Protein AF-A0A094H5F5-F1 (afdb_monomer)

Nearest PDB structures (foldseek):
  7lrl-assembly1_A  TM=1.445E-01  e=6.854E+00  Homo sapiens

Secondary structure (DSSP, 8-state):
-----------------PPPHHHHHHHHHHHHHHHHHHHHHSS---SSSSHHHHHHHHHHHHTS--PPPS-HHHHHHHHHHHHHHHHHHHH-HHHHHHHHHHS-HHHHTT--HHHHHHHHHHHHTTT------HHHHHHHHHHHHHTT-TT-HHHHHHHHHH-GGGGGS------SSHHHHHHHHHHHHSSSSSS--------

Solvent-accessible surface area (backbone atoms only — not comparable to full-atom values): 12282 Å² total; per-residue (Å²): 142,80,84,89,78,90,76,88,77,70,86,75,76,78,70,72,72,57,64,50,72,71,55,48,51,51,50,54,50,41,31,50,54,44,49,51,46,27,48,74,67,19,37,72,62,85,74,82,77,53,64,58,52,47,34,47,55,46,47,37,61,56,64,21,70,87,72,90,63,92,47,69,74,62,38,53,45,48,52,44,15,28,50,50,51,49,50,40,41,73,76,36,44,60,53,28,65,35,42,52,59,53,52,50,45,74,56,41,64,22,55,48,73,67,57,54,49,50,58,45,54,73,46,57,82,50,74,60,78,61,46,59,34,70,74,32,52,53,49,53,51,53,47,22,56,75,30,72,25,62,85,34,68,68,50,46,53,38,50,44,72,60,44,67,88,60,68,87,81,57,98,66,88,76,84,77,65,73,69,58,65,59,54,59,59,54,61,64,63,65,74,73,76,79,81,82,89,89,82,88,83,89,135

Radius of gyration: 23.02 Å; Cα contacts (8 Å, |Δi|>4): 155; chains: 1; bounding box: 63×60×80 Å

Sequence (203 aa):
MVDACLVDGSLESTTDPHLTDAELLIVQESIKVVVENYNSEGRIRRAPGATRKTLRNRLLLTLGQRKEYKAPATRWRKDKGRKVYLQVLGACPHLFLVFVTAVAPTVCNRLKDSNVQSLIQDNEAELLRLGLNVGAKEFLNSVATEGKFANDQRYLILFNLLFPEGLQSQGFGLKELTNTQERVLTARAQDCSKVQLSTTTSV

pLDDT: mean 74.93, std 20.65, range [37.69, 96.19]

Foldseek 3Di:
DDDDDDDPDDDPPPPQQADDPVNLVVLLVLLVVLLCVQAVPLDQDPDDDDQLVQLLVLCLLQQFDDDDDPDPVVVVLSVQLNVLLVVCLVLQLLSSSSNSRRPDSNNSSRYDPVSSVVSSVVCVVPNSQGSHDPNRLVSLCVSCVVRVRNVPPSSVVSSCSNPVVPPPPDPDDPPPPVVPVVVVVVVVVPPVPPPDDDDDDDD

Mean predicted aligned error: 13.66 Å

Structure (mmCIF, N/CA/C/O backbone):
data_AF-A0A094H5F5-F1
#
_entry.id   AF-A0A094H5F5-F1
#
loop_
_atom_site.group_PDB
_atom_site.id
_atom_site.type_symbol
_atom_site.label_atom_id
_atom_site.label_alt_id
_atom_site.label_comp_id
_atom_site.label_asym_id
_atom_site.label_entity_id
_atom_site.label_seq_id
_atom_site.pdbx_PDB_ins_code
_atom_site.Cartn_x
_atom_site.Cartn_y
_atom_site.Cartn_z
_atom_site.occupancy
_atom_site.B_iso_or_equiv
_atom_site.auth_seq_id
_atom_site.auth_comp_id
_atom_site.auth_asym_id
_atom_site.auth_atom_id
_atom_site.pdbx_PDB_model_num
ATOM 1 N N . MET A 1 1 ? 24.200 -9.055 -62.502 1.00 38.34 1 MET A N 1
ATOM 2 C CA . MET A 1 1 ? 24.695 -10.275 -61.826 1.00 38.34 1 MET A CA 1
ATOM 3 C C . MET A 1 1 ? 25.425 -9.785 -60.584 1.00 38.34 1 MET A C 1
ATOM 5 O O . MET A 1 1 ? 26.402 -9.083 -60.773 1.00 38.34 1 MET A O 1
ATOM 9 N N . VAL A 1 2 ? 25.006 -9.948 -59.330 1.00 38.28 2 VAL A N 1
ATOM 10 C CA . VAL A 1 2 ? 24.004 -10.774 -58.618 1.00 38.28 2 VAL A CA 1
ATOM 11 C C . VAL A 1 2 ? 23.664 -9.933 -57.364 1.00 38.28 2 VAL A C 1
ATOM 13 O O . VAL A 1 2 ? 24.581 -9.390 -56.759 1.00 38.28 2 VAL A O 1
ATOM 16 N N . ASP A 1 3 ? 22.456 -9.403 -57.220 1.00 38.09 3 ASP A N 1
ATOM 17 C CA . ASP A 1 3 ? 21.334 -9.874 -56.385 1.00 38.09 3 ASP A CA 1
ATOM 18 C C . ASP A 1 3 ? 21.604 -10.347 -54.932 1.00 38.09 3 ASP A C 1
ATOM 20 O O . ASP A 1 3 ? 22.434 -11.219 -54.698 1.00 38.09 3 ASP A O 1
ATOM 24 N N . ALA A 1 4 ? 20.809 -9.745 -54.032 1.00 45.47 4 ALA A N 1
ATOM 25 C CA . ALA A 1 4 ? 20.281 -10.124 -52.709 1.00 45.47 4 ALA A CA 1
ATOM 26 C C . ALA A 1 4 ? 21.123 -10.826 -51.612 1.00 45.47 4 ALA A C 1
ATOM 28 O O . ALA A 1 4 ? 21.712 -11.882 -51.813 1.00 45.47 4 ALA A O 1
ATOM 29 N N . CYS A 1 5 ? 21.033 -10.268 -50.390 1.00 37.91 5 CYS A N 1
ATOM 30 C CA . CYS A 1 5 ? 20.456 -10.866 -49.157 1.00 37.91 5 CYS A CA 1
ATOM 31 C C . CYS A 1 5 ? 20.845 -9.956 -47.968 1.00 37.91 5 CYS A C 1
ATOM 33 O O . CYS A 1 5 ? 22.012 -9.869 -47.608 1.00 37.91 5 CYS A O 1
ATOM 35 N N . LEU A 1 6 ? 19.976 -9.092 -47.428 1.00 48.53 6 LEU A N 1
ATOM 36 C CA . LEU A 1 6 ? 18.926 -9.423 -46.450 1.00 48.53 6 LEU A CA 1
ATOM 37 C C . LEU A 1 6 ? 19.354 -10.528 -45.472 1.00 48.53 6 LEU A C 1
ATOM 39 O O . LEU A 1 6 ? 19.133 -11.708 -45.716 1.00 48.53 6 LEU A O 1
ATOM 43 N N . VAL A 1 7 ? 19.927 -10.113 -44.341 1.00 48.28 7 VAL A N 1
ATOM 44 C CA . VAL A 1 7 ? 19.788 -10.840 -43.077 1.00 48.28 7 VAL A CA 1
ATOM 45 C C . VAL A 1 7 ? 19.193 -9.860 -42.079 1.00 48.28 7 VAL A C 1
ATOM 47 O O . VAL A 1 7 ? 19.878 -9.038 -41.474 1.00 48.28 7 VAL A O 1
ATOM 50 N N . ASP A 1 8 ? 17.869 -9.936 -42.006 1.00 47.78 8 ASP A N 1
ATOM 51 C CA . ASP A 1 8 ? 17.083 -9.549 -40.850 1.00 47.78 8 ASP A CA 1
ATOM 52 C C . ASP A 1 8 ? 17.547 -10.422 -39.675 1.00 47.78 8 ASP A C 1
ATOM 54 O O . ASP A 1 8 ? 17.531 -11.652 -39.744 1.00 47.78 8 ASP A O 1
ATOM 58 N N . GLY A 1 9 ? 18.090 -9.770 -38.654 1.00 38.41 9 GLY A N 1
ATOM 59 C CA . GLY A 1 9 ? 18.867 -10.391 -37.592 1.00 38.41 9 GLY A CA 1
ATOM 60 C C . GLY A 1 9 ? 18.299 -10.051 -36.231 1.00 38.41 9 GLY A C 1
ATOM 61 O O . GLY A 1 9 ? 18.988 -9.463 -35.411 1.00 38.41 9 GLY A O 1
ATOM 62 N N . SER A 1 10 ? 17.047 -10.452 -36.031 1.00 43.50 10 SER A N 1
ATOM 63 C CA . SER A 1 10 ? 16.467 -10.792 -34.737 1.00 43.50 10 SER A CA 1
ATOM 64 C C . SER A 1 10 ? 16.414 -9.662 -33.708 1.00 43.50 10 SER A C 1
ATOM 66 O O . SER A 1 10 ? 17.316 -9.442 -32.905 1.00 43.50 10 SER A O 1
ATOM 68 N N . LEU A 1 11 ? 15.241 -9.035 -33.690 1.00 49.22 11 LEU A N 1
ATOM 69 C CA . LEU A 1 11 ? 14.552 -8.517 -32.515 1.00 49.22 11 LEU A CA 1
ATOM 70 C C . LEU A 1 11 ? 14.895 -9.354 -31.260 1.00 49.22 11 LEU A C 1
ATOM 72 O O . LEU A 1 11 ? 14.264 -10.379 -30.998 1.00 49.22 11 LEU A O 1
ATOM 76 N N . GLU A 1 12 ? 15.900 -8.947 -30.482 1.00 38.97 12 GLU A N 1
ATOM 77 C CA . GLU A 1 12 ? 16.053 -9.469 -29.128 1.00 38.97 12 GLU A CA 1
ATOM 78 C C . GLU A 1 12 ? 14.814 -9.027 -28.361 1.00 38.97 12 GLU A C 1
ATOM 80 O O . GLU A 1 12 ? 14.595 -7.842 -28.094 1.00 38.97 12 GLU A O 1
ATOM 85 N N . SER A 1 13 ? 13.954 -10.004 -28.076 1.00 43.69 13 SER A N 1
ATOM 86 C CA . SER A 1 13 ? 12.807 -9.841 -27.209 1.00 43.69 13 SER A CA 1
ATOM 87 C C . SER A 1 13 ? 13.299 -9.212 -25.915 1.00 43.69 13 SER A C 1
ATOM 89 O O . SER A 1 13 ? 13.983 -9.857 -25.119 1.00 43.69 13 SER A O 1
ATOM 91 N N . THR A 1 14 ? 12.947 -7.951 -25.695 1.00 37.69 14 THR A N 1
ATOM 92 C CA . THR A 1 14 ? 13.040 -7.320 -24.388 1.00 37.69 14 THR A CA 1
ATOM 93 C C . THR A 1 14 ? 12.061 -8.054 -23.483 1.00 37.69 14 THR A C 1
ATOM 95 O O . THR A 1 14 ? 10.913 -7.639 -23.324 1.00 37.69 14 THR A O 1
ATOM 98 N N . THR A 1 15 ? 12.474 -9.204 -22.953 1.00 53.41 15 THR A N 1
ATOM 99 C CA . THR A 1 15 ? 11.794 -9.878 -21.857 1.00 53.41 15 THR A CA 1
ATOM 100 C C . THR A 1 15 ? 11.817 -8.899 -20.702 1.00 53.41 15 THR A C 1
ATOM 102 O O . THR A 1 15 ? 12.826 -8.752 -20.013 1.00 53.41 15 THR A O 1
ATOM 105 N N . ASP A 1 16 ? 10.714 -8.169 -20.547 1.00 58.53 16 ASP A N 1
ATOM 106 C CA . ASP A 1 16 ? 10.437 -7.379 -19.360 1.00 58.53 16 ASP A CA 1
ATOM 107 C C . ASP A 1 16 ? 10.715 -8.297 -18.156 1.00 58.53 16 ASP A C 1
ATOM 109 O O . ASP A 1 16 ? 10.137 -9.388 -18.087 1.00 58.53 16 ASP A O 1
ATOM 113 N N . PRO A 1 17 ? 11.634 -7.937 -17.241 1.00 73.88 17 PRO A N 1
ATOM 114 C CA . PRO A 1 17 ? 12.069 -8.844 -16.192 1.00 73.88 17 PRO A CA 1
ATOM 115 C C . PRO A 1 17 ? 10.937 -9.015 -15.182 1.00 73.88 17 PRO A C 1
ATOM 117 O O . PRO A 1 17 ? 10.805 -8.256 -14.219 1.00 73.88 17 PRO A O 1
ATOM 120 N N . HIS A 1 18 ? 10.088 -10.005 -15.419 1.00 83.44 18 HIS A N 1
ATOM 121 C CA . HIS A 1 18 ? 9.019 -10.385 -14.515 1.00 83.44 18 HIS A CA 1
ATOM 122 C C . HIS A 1 18 ? 9.593 -10.921 -13.199 1.00 83.44 18 HIS A C 1
ATOM 124 O O . HIS A 1 18 ? 10.753 -11.334 -13.128 1.00 83.44 18 HIS A O 1
ATOM 130 N N . LEU A 1 19 ? 8.799 -10.856 -12.130 1.00 86.88 19 LEU A N 1
ATOM 131 C CA . LEU A 1 19 ? 9.149 -11.547 -10.891 1.00 86.88 19 LEU A CA 1
ATOM 132 C C . LEU A 1 19 ? 9.162 -13.061 -11.130 1.00 86.88 19 LEU A C 1
ATOM 134 O O . LEU A 1 19 ? 8.236 -13.590 -11.745 1.00 86.88 19 LEU A O 1
ATOM 138 N N . THR A 1 20 ? 10.188 -13.732 -10.619 1.00 89.44 20 THR A N 1
ATOM 139 C CA . THR A 1 20 ? 10.227 -15.194 -10.501 1.00 89.44 20 THR A CA 1
ATOM 140 C C . THR A 1 20 ? 9.350 -15.661 -9.335 1.00 89.44 20 THR A C 1
ATOM 142 O O . THR A 1 20 ? 9.028 -14.873 -8.442 1.00 89.44 20 THR A O 1
ATOM 145 N N . ASP A 1 21 ? 8.999 -16.947 -9.299 1.00 88.25 21 ASP A N 1
ATOM 146 C CA . ASP A 1 21 ? 8.193 -17.519 -8.209 1.00 88.25 21 ASP A CA 1
ATOM 147 C C . ASP A 1 21 ? 8.894 -17.384 -6.848 1.00 88.25 21 ASP A C 1
ATOM 149 O O . ASP A 1 21 ? 8.267 -17.041 -5.848 1.00 88.25 21 ASP A O 1
ATOM 153 N N . ALA A 1 22 ? 10.222 -17.544 -6.818 1.00 90.50 22 ALA A N 1
ATOM 154 C CA . ALA A 1 22 ? 11.024 -17.329 -5.615 1.00 90.50 22 ALA A CA 1
ATOM 155 C C . ALA A 1 22 ? 10.947 -15.874 -5.120 1.00 90.50 22 ALA A C 1
ATOM 157 O O . ALA A 1 22 ? 10.819 -15.620 -3.924 1.00 90.50 22 ALA A O 1
ATOM 158 N N . GLU A 1 23 ? 10.976 -14.899 -6.030 1.00 90.50 23 GLU A N 1
ATOM 159 C CA . GLU A 1 23 ? 10.809 -13.492 -5.661 1.00 90.50 23 GLU A CA 1
ATOM 160 C C . GLU A 1 23 ? 9.379 -13.178 -5.205 1.00 90.50 23 GLU A C 1
ATOM 162 O O . G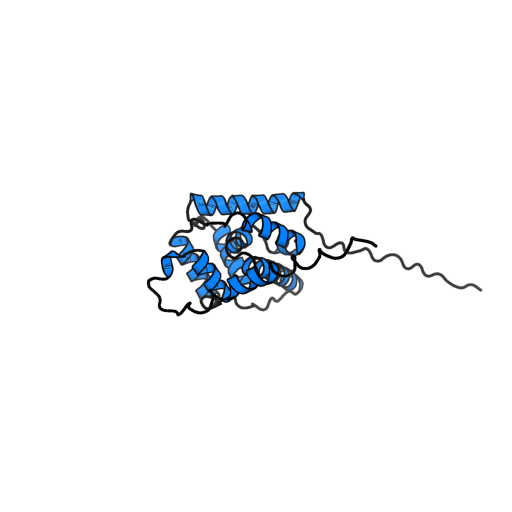LU A 1 23 ? 9.189 -12.319 -4.343 1.00 90.50 23 GLU A O 1
ATOM 167 N N . LEU A 1 24 ? 8.371 -13.866 -5.750 1.00 90.69 24 LEU A N 1
ATOM 168 C CA . LEU A 1 24 ? 6.986 -13.717 -5.309 1.00 90.69 24 LEU A CA 1
ATOM 169 C C . LEU A 1 24 ? 6.796 -14.244 -3.880 1.00 90.69 24 LEU A C 1
ATOM 171 O O . LEU A 1 24 ? 6.151 -13.569 -3.077 1.00 90.69 24 LEU A O 1
ATOM 175 N N . LEU A 1 25 ? 7.433 -15.367 -3.535 1.00 91.19 25 LEU A N 1
ATOM 176 C CA . LEU A 1 25 ? 7.475 -15.879 -2.161 1.00 91.19 25 LEU A CA 1
ATOM 177 C C . LEU A 1 25 ? 8.118 -14.867 -1.200 1.00 91.19 25 LEU A C 1
ATOM 179 O O . LEU A 1 25 ? 7.591 -14.622 -0.118 1.00 91.19 25 LEU A O 1
ATOM 183 N N . ILE A 1 26 ? 9.204 -14.201 -1.612 1.00 91.69 26 ILE A N 1
ATOM 184 C CA . ILE A 1 26 ? 9.834 -13.133 -0.812 1.00 91.69 26 ILE A CA 1
ATOM 185 C C . ILE A 1 26 ? 8.863 -11.963 -0.589 1.00 91.69 26 ILE A C 1
ATOM 187 O O . ILE A 1 26 ? 8.823 -11.383 0.500 1.00 91.69 26 ILE A O 1
ATOM 191 N N . VAL A 1 27 ? 8.069 -11.601 -1.602 1.00 91.38 27 VAL A N 1
ATOM 192 C CA . VAL A 1 27 ? 7.038 -10.560 -1.475 1.00 91.38 27 VAL A CA 1
ATOM 193 C C . VAL A 1 27 ? 5.951 -10.979 -0.487 1.00 91.38 27 VAL A C 1
ATOM 195 O O . VAL A 1 27 ? 5.600 -10.179 0.381 1.00 91.38 27 VAL A O 1
ATOM 198 N N . GLN A 1 28 ? 5.449 -12.211 -0.580 1.00 91.75 28 GLN A N 1
ATOM 199 C CA . GLN A 1 28 ? 4.456 -12.748 0.355 1.00 91.75 28 GLN A CA 1
ATOM 200 C C . GLN A 1 28 ? 4.986 -12.750 1.792 1.00 91.75 28 GLN A C 1
ATOM 202 O O . GLN A 1 28 ? 4.308 -12.272 2.699 1.00 91.75 28 GLN A O 1
ATOM 207 N N . GLU A 1 29 ? 6.222 -13.199 1.998 1.00 91.06 29 GLU A N 1
ATOM 208 C CA . GLU A 1 29 ? 6.847 -13.213 3.321 1.00 91.06 29 GLU A CA 1
ATOM 209 C C . GLU A 1 29 ? 7.039 -11.795 3.874 1.00 91.06 29 GLU A C 1
ATOM 211 O O . GLU A 1 29 ? 6.729 -11.508 5.029 1.00 91.06 29 GLU A O 1
ATOM 216 N N . SER A 1 30 ? 7.440 -10.851 3.018 1.00 90.94 30 SER A N 1
ATOM 217 C CA . SER A 1 30 ? 7.550 -9.439 3.399 1.00 90.94 30 SER A CA 1
ATOM 218 C C . SER A 1 30 ? 6.202 -8.847 3.827 1.00 90.94 30 SER A C 1
ATOM 220 O O . SER A 1 30 ? 6.155 -8.016 4.736 1.00 90.94 30 SER A O 1
ATOM 222 N N . ILE A 1 31 ? 5.103 -9.256 3.183 1.00 90.88 31 ILE A N 1
ATOM 223 C CA . ILE A 1 31 ? 3.740 -8.856 3.556 1.00 90.88 31 ILE A 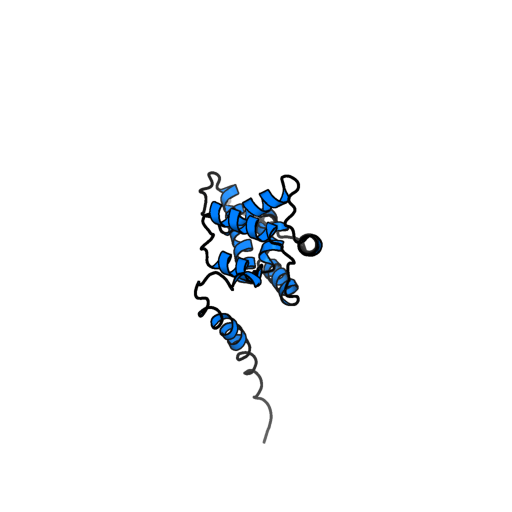CA 1
ATOM 224 C C . ILE A 1 31 ? 3.398 -9.424 4.939 1.00 90.88 31 ILE A C 1
ATOM 226 O O . ILE A 1 31 ? 3.004 -8.648 5.811 1.00 90.88 31 ILE A O 1
ATOM 230 N N . LYS A 1 32 ? 3.626 -10.722 5.180 1.00 89.56 32 LYS A N 1
ATOM 231 C CA . LYS A 1 32 ? 3.376 -11.371 6.481 1.00 89.56 32 LYS A CA 1
ATOM 232 C C . LYS A 1 32 ? 4.123 -10.689 7.624 1.00 89.56 32 LYS A C 1
ATOM 234 O O . LYS A 1 32 ? 3.504 -10.293 8.608 1.00 89.56 32 LYS A O 1
ATOM 239 N N . VAL A 1 33 ? 5.417 -10.426 7.447 1.00 88.88 33 VAL A N 1
ATOM 240 C CA . VAL A 1 33 ? 6.233 -9.715 8.444 1.00 88.88 33 VAL A CA 1
ATOM 241 C C . VAL A 1 33 ? 5.644 -8.338 8.765 1.00 88.88 33 VAL A C 1
ATOM 243 O O . VAL A 1 33 ? 5.633 -7.906 9.918 1.00 88.88 33 VAL A O 1
ATOM 246 N N . VAL A 1 34 ? 5.135 -7.603 7.771 1.00 88.75 34 VAL A N 1
ATOM 247 C CA . VAL A 1 34 ? 4.489 -6.305 8.027 1.00 88.75 34 VAL A CA 1
ATOM 248 C C . VAL A 1 34 ? 3.164 -6.471 8.781 1.00 88.75 34 VAL A C 1
ATOM 250 O O . VAL A 1 34 ? 2.910 -5.678 9.690 1.00 88.75 34 VAL A O 1
ATOM 253 N N . VAL A 1 35 ? 2.353 -7.488 8.464 1.00 88.56 35 VAL A N 1
ATOM 254 C CA . VAL A 1 35 ? 1.118 -7.810 9.210 1.00 88.56 35 VAL A CA 1
ATOM 255 C C . VAL A 1 35 ? 1.434 -8.077 10.679 1.00 88.56 35 VAL A C 1
ATOM 257 O O . VAL A 1 35 ? 0.850 -7.444 11.558 1.00 88.56 35 VAL A O 1
ATOM 260 N N . GLU A 1 36 ? 2.400 -8.950 10.956 1.00 86.81 36 GLU A N 1
ATOM 261 C CA . GLU A 1 36 ? 2.818 -9.289 12.319 1.00 86.81 36 GLU A CA 1
ATOM 262 C C . GLU A 1 36 ? 3.319 -8.062 13.085 1.00 86.81 36 GLU A C 1
ATOM 264 O O . GLU A 1 36 ? 2.938 -7.845 14.236 1.00 86.81 36 GLU A O 1
ATOM 269 N N . ASN A 1 37 ? 4.118 -7.204 12.443 1.00 85.06 37 ASN A N 1
ATOM 270 C CA . ASN A 1 37 ? 4.587 -5.956 13.050 1.00 85.06 37 ASN A CA 1
ATOM 271 C C . ASN A 1 37 ? 3.426 -5.009 13.395 1.00 85.06 37 ASN A C 1
ATOM 273 O O . ASN A 1 37 ? 3.433 -4.364 14.444 1.00 85.06 37 ASN A O 1
ATOM 277 N N . TYR A 1 38 ? 2.420 -4.910 12.522 1.00 86.88 38 TYR A N 1
ATOM 278 C CA . TYR A 1 38 ? 1.243 -4.084 12.782 1.00 86.88 38 TYR A CA 1
ATOM 279 C C . TYR A 1 38 ? 0.364 -4.653 13.891 1.00 86.88 38 TYR A C 1
ATOM 281 O O . TYR A 1 38 ? -0.166 -3.872 14.676 1.00 86.88 38 TYR A O 1
ATOM 289 N N . ASN A 1 39 ? 0.251 -5.976 13.998 1.00 84.94 39 ASN A N 1
ATOM 290 C CA . ASN A 1 39 ? -0.594 -6.632 14.995 1.00 84.94 39 ASN A CA 1
ATOM 291 C C . ASN A 1 39 ? 0.058 -6.738 16.378 1.00 84.94 39 ASN A C 1
ATOM 293 O O . ASN A 1 39 ? -0.637 -6.623 17.382 1.00 84.94 39 ASN A O 1
ATOM 297 N N . SER A 1 40 ? 1.377 -6.914 16.449 1.00 81.00 40 SER A N 1
ATOM 298 C CA . SER A 1 40 ? 2.108 -7.040 17.718 1.00 81.00 40 SER A CA 1
ATOM 299 C C . SER A 1 40 ? 2.292 -5.701 18.434 1.00 81.00 40 SER A C 1
ATOM 301 O O . SER A 1 40 ? 2.095 -5.603 19.642 1.00 81.00 40 SER A O 1
ATOM 303 N N . GLU A 1 41 ? 2.657 -4.647 17.704 1.00 69.69 41 GLU A N 1
ATOM 304 C CA . GLU A 1 41 ? 2.962 -3.342 18.306 1.00 69.69 41 GLU A CA 1
ATOM 305 C C . GLU A 1 41 ? 1.783 -2.364 18.248 1.00 69.69 41 GLU A C 1
ATOM 307 O O . GLU A 1 41 ? 1.810 -1.301 18.881 1.00 69.69 41 GLU A O 1
ATOM 312 N N . GLY A 1 42 ? 0.788 -2.658 17.407 1.00 63.88 42 GLY A N 1
ATOM 313 C CA . GLY A 1 42 ? -0.289 -1.747 17.033 1.00 63.88 42 GLY A CA 1
ATOM 314 C C . GLY A 1 42 ? 0.184 -0.441 16.395 1.00 63.88 42 GLY A C 1
ATOM 315 O O . GLY A 1 42 ? -0.583 0.508 16.243 1.00 63.88 42 GLY A O 1
ATOM 316 N N . ARG A 1 43 ? 1.472 -0.329 16.055 1.00 68.19 43 ARG A N 1
ATOM 317 C CA . ARG A 1 43 ? 2.116 0.911 15.619 1.00 68.19 43 ARG A CA 1
ATOM 318 C C . ARG A 1 43 ? 2.727 0.722 14.247 1.00 68.19 43 ARG A C 1
ATOM 320 O O . ARG A 1 43 ? 3.518 -0.179 14.006 1.00 68.19 43 ARG A O 1
ATOM 327 N N . ILE A 1 44 ? 2.515 1.714 13.390 1.00 73.38 44 ILE A N 1
ATOM 328 C CA . ILE A 1 44 ? 3.463 1.993 12.312 1.00 73.38 44 ILE A CA 1
ATOM 329 C C . ILE A 1 44 ? 4.721 2.557 12.998 1.00 73.38 44 ILE A C 1
ATOM 331 O O . ILE A 1 44 ? 4.715 3.739 13.379 1.00 73.38 44 ILE A O 1
ATOM 335 N N . ARG A 1 45 ? 5.740 1.703 13.222 1.00 61.44 45 ARG A N 1
ATOM 336 C CA . ARG A 1 45 ? 6.978 1.981 13.990 1.00 61.44 45 ARG A CA 1
ATOM 337 C C . ARG A 1 45 ? 7.471 3.431 13.833 1.00 61.44 45 ARG A C 1
ATOM 339 O O . ARG A 1 45 ? 7.597 3.941 12.719 1.00 61.44 45 ARG A O 1
ATOM 346 N N . ARG A 1 46 ? 7.737 4.106 14.966 1.00 49.12 46 ARG A N 1
ATOM 347 C CA . ARG A 1 46 ? 8.201 5.515 15.028 1.00 49.12 46 ARG A CA 1
ATOM 348 C C . ARG A 1 46 ? 9.732 5.687 14.879 1.00 49.12 46 ARG A C 1
ATOM 350 O O . ARG A 1 46 ? 10.152 6.793 14.559 1.00 49.12 46 ARG A O 1
ATOM 357 N N . ALA A 1 47 ? 10.552 4.648 15.068 1.00 40.34 47 ALA A N 1
ATOM 358 C CA . ALA A 1 47 ? 12.030 4.723 15.058 1.00 40.34 47 ALA A CA 1
ATOM 359 C C . ALA A 1 47 ? 12.658 4.505 13.647 1.00 40.34 47 ALA A C 1
ATOM 361 O O . ALA A 1 47 ? 11.974 4.007 12.753 1.00 40.34 47 ALA A O 1
ATOM 362 N N . PRO A 1 48 ? 13.902 4.962 13.387 1.00 47.78 48 PRO A N 1
ATOM 363 C CA . PRO A 1 48 ? 14.177 6.183 12.643 1.00 47.78 48 PRO A CA 1
ATOM 364 C C . PRO A 1 48 ? 14.176 6.010 11.113 1.00 47.78 48 PRO A C 1
ATOM 366 O O . PRO A 1 48 ? 14.819 5.143 10.526 1.00 47.78 48 PRO A O 1
ATOM 369 N N . GLY A 1 49 ? 13.504 6.952 10.453 1.00 51.62 49 GLY A N 1
ATOM 370 C CA . GLY A 1 49 ? 13.858 7.417 9.113 1.00 51.62 49 GLY A CA 1
ATOM 371 C C . GLY A 1 49 ? 13.262 6.658 7.933 1.00 51.62 49 GLY A C 1
ATOM 372 O O . GLY A 1 49 ? 12.691 7.307 7.063 1.00 51.62 49 GLY A O 1
ATOM 373 N N . ALA A 1 50 ? 13.374 5.329 7.864 1.00 59.34 50 ALA A N 1
ATOM 374 C CA . ALA A 1 50 ? 13.072 4.604 6.625 1.00 59.34 50 ALA A CA 1
ATOM 375 C C . ALA A 1 50 ? 11.594 4.211 6.489 1.00 59.34 50 ALA A C 1
ATOM 377 O O . ALA A 1 50 ? 10.968 4.602 5.508 1.00 59.34 50 ALA A O 1
ATOM 378 N N . THR A 1 51 ? 10.992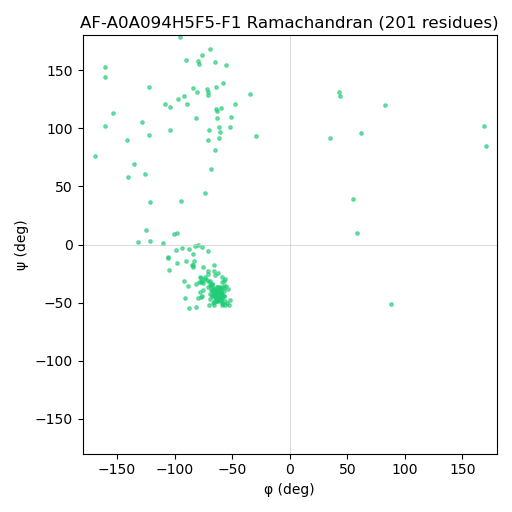 3.504 7.451 1.00 74.31 51 THR A N 1
ATOM 379 C CA . THR A 1 51 ? 9.671 2.870 7.251 1.00 74.31 51 THR A CA 1
ATOM 380 C C . THR A 1 51 ? 8.523 3.878 7.163 1.00 74.31 51 THR A C 1
ATOM 382 O O . THR A 1 51 ? 7.806 3.890 6.165 1.00 74.31 51 THR A O 1
ATOM 385 N N . ARG A 1 52 ? 8.377 4.800 8.131 1.00 84.62 52 ARG A N 1
ATOM 386 C CA . ARG A 1 52 ? 7.332 5.850 8.084 1.00 84.62 52 ARG A CA 1
ATOM 387 C C . ARG A 1 52 ? 7.506 6.802 6.905 1.00 84.62 52 ARG A C 1
ATOM 389 O O . ARG A 1 52 ? 6.522 7.161 6.268 1.00 84.62 52 ARG A O 1
ATOM 396 N N . LYS A 1 53 ? 8.742 7.203 6.595 1.00 87.19 53 LYS A N 1
ATOM 397 C CA . LYS A 1 53 ? 9.035 8.066 5.439 1.00 87.19 53 LYS A CA 1
ATOM 398 C C . LYS A 1 53 ? 8.736 7.348 4.128 1.00 87.19 53 LYS A C 1
ATOM 400 O O . LYS A 1 53 ? 8.162 7.947 3.228 1.00 87.19 53 LYS A O 1
ATOM 405 N N . THR A 1 54 ? 9.096 6.070 4.027 1.00 88.75 54 THR A N 1
ATOM 406 C CA . THR A 1 54 ? 8.823 5.237 2.851 1.00 88.75 54 THR A CA 1
ATOM 407 C C . THR A 1 54 ? 7.327 5.053 2.664 1.00 88.75 54 THR A C 1
ATOM 409 O O . THR A 1 54 ? 6.830 5.334 1.578 1.00 88.75 54 THR A O 1
ATOM 412 N N . LEU A 1 55 ? 6.601 4.689 3.724 1.00 91.25 55 LEU A N 1
ATOM 413 C CA . LEU A 1 55 ? 5.148 4.579 3.695 1.00 91.25 55 LEU A CA 1
ATOM 414 C C . LEU A 1 55 ? 4.501 5.912 3.303 1.00 91.25 55 LEU A C 1
ATOM 416 O O . LEU A 1 55 ? 3.737 5.954 2.347 1.00 91.25 55 LEU A O 1
ATOM 420 N N . ARG A 1 56 ? 4.879 7.023 3.948 1.00 92.88 56 ARG A N 1
ATOM 421 C CA . ARG A 1 56 ? 4.425 8.376 3.583 1.00 92.88 56 ARG A CA 1
ATOM 422 C C . ARG A 1 56 ? 4.654 8.667 2.103 1.00 92.88 56 ARG A C 1
ATOM 424 O O . ARG A 1 56 ? 3.720 9.033 1.401 1.00 92.88 56 ARG A O 1
ATOM 431 N N . ASN A 1 57 ? 5.871 8.459 1.604 1.00 91.75 57 ASN A N 1
ATOM 432 C CA . ASN A 1 57 ? 6.209 8.707 0.204 1.00 91.75 57 ASN A CA 1
ATOM 433 C C . ASN A 1 57 ? 5.390 7.842 -0.759 1.00 91.75 57 ASN A C 1
ATOM 435 O O . ASN A 1 57 ? 5.004 8.319 -1.825 1.00 91.75 57 ASN A O 1
ATOM 439 N N . ARG A 1 58 ? 5.124 6.582 -0.405 1.00 93.06 58 ARG A N 1
ATOM 440 C CA . ARG A 1 58 ? 4.345 5.663 -1.241 1.00 93.06 58 ARG A CA 1
ATOM 441 C C . ARG A 1 58 ? 2.837 5.945 -1.169 1.00 93.06 58 ARG A C 1
ATOM 443 O O . ARG A 1 58 ? 2.165 5.836 -2.192 1.00 93.06 58 ARG A O 1
ATOM 450 N N . LEU A 1 59 ? 2.316 6.412 -0.034 1.00 94.50 59 LEU A N 1
ATOM 451 C CA . LEU A 1 59 ? 0.946 6.931 0.083 1.00 94.50 59 LEU A CA 1
ATOM 452 C C . LEU A 1 59 ? 0.769 8.201 -0.756 1.00 94.50 59 LEU A C 1
ATOM 454 O O . LEU A 1 59 ? -0.153 8.274 -1.564 1.00 94.50 59 LEU A O 1
ATOM 458 N N . LEU A 1 60 ? 1.700 9.156 -0.652 1.00 93.69 60 LEU A N 1
ATOM 459 C CA . LEU A 1 60 ? 1.719 10.360 -1.490 1.00 93.69 60 LEU A CA 1
ATOM 460 C C . LEU A 1 60 ? 1.830 10.020 -2.983 1.00 93.69 60 LEU A C 1
ATOM 462 O O . LEU A 1 60 ? 1.189 10.665 -3.806 1.00 93.69 60 LEU A O 1
ATOM 466 N N . LEU A 1 61 ? 2.616 9.002 -3.346 1.00 92.44 61 LEU A N 1
ATOM 467 C CA . LEU A 1 61 ? 2.701 8.508 -4.722 1.00 92.44 61 LEU A CA 1
ATOM 468 C C . LEU A 1 61 ? 1.359 7.937 -5.211 1.00 92.44 61 LEU A C 1
ATOM 470 O O . LEU A 1 61 ? 0.989 8.148 -6.366 1.00 92.44 61 LEU A O 1
ATOM 474 N N . THR A 1 62 ? 0.646 7.211 -4.350 1.00 94.19 62 THR A N 1
ATOM 475 C CA . THR A 1 62 ? -0.567 6.469 -4.720 1.00 94.19 62 THR A CA 1
ATOM 476 C C . THR A 1 62 ? -1.809 7.358 -4.756 1.00 94.19 62 THR A C 1
ATOM 478 O O . THR A 1 62 ? -2.508 7.420 -5.774 1.00 94.19 62 THR A O 1
ATOM 481 N N . LEU A 1 63 ? -2.066 8.060 -3.652 1.00 94.56 63 LEU A N 1
ATOM 482 C CA . LEU A 1 63 ? -3.287 8.825 -3.391 1.00 94.56 63 LEU A CA 1
ATOM 483 C C . LEU A 1 63 ? -3.087 10.336 -3.537 1.00 94.56 63 LEU A C 1
ATOM 485 O O . LEU A 1 63 ? -4.045 11.055 -3.793 1.00 94.56 63 LEU A O 1
ATOM 489 N N . GLY A 1 64 ? -1.850 10.822 -3.428 1.00 90.50 64 GLY A N 1
ATOM 490 C CA . GLY A 1 64 ? -1.555 12.245 -3.555 1.00 90.50 64 GLY A CA 1
ATOM 491 C C . GLY A 1 64 ? -1.724 12.800 -4.971 1.00 90.50 64 GLY A C 1
ATOM 492 O O . GLY A 1 64 ? -1.831 12.078 -5.979 1.00 90.50 64 GLY A O 1
ATOM 493 N N . GLN A 1 65 ? -1.705 14.133 -5.037 1.00 85.56 65 GLN A N 1
ATOM 494 C CA . GLN A 1 65 ? -1.686 14.875 -6.295 1.00 85.56 65 GLN A CA 1
ATOM 495 C C . GLN A 1 65 ? -0.470 14.474 -7.142 1.00 85.56 65 GLN A C 1
ATOM 497 O O . GLN A 1 65 ? 0.640 14.285 -6.631 1.00 85.56 65 GLN A O 1
ATOM 502 N N . ARG A 1 66 ? -0.672 14.334 -8.459 1.00 76.62 66 ARG A N 1
ATOM 503 C CA . ARG A 1 66 ? 0.424 14.037 -9.390 1.00 76.62 66 ARG A CA 1
ATOM 504 C C . ARG A 1 66 ? 1.417 15.192 -9.365 1.00 76.62 66 ARG A C 1
ATOM 506 O O . ARG A 1 66 ? 1.093 16.296 -9.780 1.00 76.62 66 ARG A O 1
ATOM 513 N N . LYS A 1 67 ? 2.633 14.918 -8.894 1.00 71.88 67 LYS A N 1
ATOM 514 C CA . LYS A 1 67 ? 3.762 15.828 -9.087 1.00 71.88 67 LYS A CA 1
ATOM 515 C C . LYS A 1 67 ? 4.310 15.602 -10.487 1.00 71.88 67 LYS A C 1
ATOM 517 O O . LYS A 1 67 ? 4.551 14.458 -10.871 1.00 71.88 67 LYS A O 1
ATOM 522 N N . GLU A 1 68 ? 4.521 16.677 -11.232 1.00 68.00 68 GLU A N 1
ATOM 523 C CA . GLU A 1 68 ? 5.225 16.602 -12.506 1.00 68.00 68 GLU A CA 1
ATOM 524 C C . GLU A 1 68 ? 6.668 16.151 -12.251 1.00 68.00 68 GLU A C 1
ATOM 526 O O . GLU A 1 68 ? 7.437 16.795 -11.533 1.00 68.00 68 GLU A O 1
ATOM 531 N N . TYR A 1 69 ? 7.027 14.980 -12.778 1.00 67.12 69 TYR A N 1
ATOM 532 C CA . TYR A 1 69 ? 8.382 14.454 -12.666 1.00 67.12 69 TYR A CA 1
ATOM 533 C C . TYR A 1 69 ? 9.202 14.902 -13.871 1.00 67.12 69 TYR A C 1
ATOM 535 O O . TYR A 1 69 ? 8.820 14.645 -15.009 1.00 67.12 69 TYR A O 1
ATOM 543 N N . LYS A 1 70 ? 10.368 15.503 -13.608 1.00 67.75 70 LYS A N 1
ATOM 544 C CA . LYS A 1 70 ? 11.274 16.018 -14.648 1.00 67.75 70 LYS A CA 1
ATOM 545 C C . LYS A 1 70 ? 11.874 14.925 -15.551 1.00 67.75 70 LYS A C 1
ATOM 547 O O . LYS A 1 70 ? 12.223 15.211 -16.685 1.00 67.75 70 LYS A O 1
ATOM 552 N N . ALA A 1 71 ? 11.998 13.683 -15.065 1.00 69.25 71 ALA A N 1
ATOM 553 C CA . ALA A 1 71 ? 12.630 12.577 -15.796 1.00 69.25 71 ALA A CA 1
ATOM 554 C C . ALA A 1 71 ? 11.598 11.528 -16.277 1.00 69.25 71 ALA A C 1
ATOM 556 O O . ALA A 1 71 ? 10.950 10.901 -15.426 1.00 69.25 71 ALA A O 1
ATOM 557 N N . PRO A 1 72 ? 11.484 11.260 -17.597 1.00 66.75 72 PRO A N 1
ATOM 558 C CA . PRO A 1 72 ? 10.522 10.300 -18.158 1.00 66.75 72 PRO A CA 1
ATOM 559 C C . PRO A 1 72 ? 10.687 8.865 -17.633 1.00 66.75 72 PRO A C 1
ATOM 561 O O . PRO A 1 72 ? 9.704 8.213 -17.283 1.00 66.75 72 PRO A O 1
ATOM 564 N N . ALA A 1 73 ? 11.932 8.391 -17.493 1.00 64.25 73 ALA A N 1
ATOM 565 C CA . ALA A 1 73 ? 12.239 7.052 -16.978 1.00 64.25 73 ALA A CA 1
ATOM 566 C C . ALA A 1 73 ? 11.719 6.839 -15.541 1.00 64.25 73 ALA A C 1
ATOM 568 O O . ALA A 1 73 ? 11.138 5.816 -15.185 1.00 64.25 73 ALA A O 1
ATOM 569 N N . THR A 1 74 ? 11.892 7.848 -14.691 1.00 75.19 74 THR A N 1
ATOM 570 C CA . THR A 1 74 ? 11.419 7.812 -13.304 1.00 75.19 74 THR A CA 1
ATOM 571 C C . THR A 1 74 ? 9.901 7.959 -13.227 1.00 75.19 74 THR A C 1
ATOM 573 O O . THR A 1 74 ? 9.279 7.414 -12.316 1.00 75.19 74 THR A O 1
ATOM 576 N N . ARG A 1 75 ? 9.298 8.672 -14.186 1.00 79.62 75 ARG A N 1
ATOM 577 C CA . ARG A 1 75 ? 7.849 8.844 -14.293 1.00 79.62 75 ARG A CA 1
ATOM 578 C C . ARG A 1 75 ? 7.150 7.523 -14.604 1.00 79.62 75 ARG A C 1
ATOM 580 O O . ARG A 1 75 ? 6.281 7.141 -13.829 1.00 79.62 75 ARG A O 1
ATOM 587 N N . TRP A 1 76 ? 7.573 6.782 -15.635 1.00 77.94 76 TRP A N 1
ATOM 588 C CA . TRP A 1 76 ? 6.901 5.521 -15.994 1.00 77.94 76 TRP A CA 1
ATOM 589 C C . TRP A 1 76 ? 6.957 4.493 -14.858 1.00 77.94 76 TRP A C 1
ATOM 591 O O . TRP A 1 76 ? 5.951 3.856 -14.552 1.00 77.94 76 TRP A O 1
ATOM 601 N N . ARG A 1 77 ? 8.101 4.385 -14.162 1.00 79.19 77 ARG A N 1
ATOM 602 C CA . ARG A 1 77 ? 8.267 3.469 -13.017 1.00 79.19 77 ARG A CA 1
ATOM 603 C C . ARG A 1 77 ? 7.340 3.820 -11.859 1.00 79.19 77 ARG A C 1
ATOM 605 O O . ARG A 1 77 ? 6.874 2.936 -11.148 1.00 79.19 77 ARG A O 1
ATOM 612 N N . LYS A 1 78 ? 7.113 5.113 -11.637 1.00 84.44 78 LYS A N 1
ATOM 613 C CA . LYS A 1 78 ? 6.212 5.613 -10.596 1.00 84.44 78 LYS A CA 1
ATOM 614 C C . LYS A 1 78 ? 4.750 5.446 -10.989 1.00 84.44 78 LYS A C 1
ATOM 616 O O . LYS A 1 78 ? 3.956 5.068 -10.136 1.00 84.44 78 LYS A O 1
ATOM 621 N N . ASP A 1 79 ? 4.414 5.667 -12.256 1.00 87.69 79 ASP A N 1
ATOM 622 C CA . ASP A 1 79 ? 3.057 5.503 -12.777 1.00 87.69 79 ASP A CA 1
ATOM 623 C C . ASP A 1 79 ? 2.625 4.029 -12.764 1.00 87.69 79 ASP A C 1
ATOM 625 O O . ASP A 1 79 ? 1.526 3.719 -12.302 1.00 87.69 79 ASP A O 1
ATOM 629 N N . LYS A 1 80 ? 3.506 3.106 -13.173 1.00 87.56 80 LYS A N 1
ATOM 630 C CA . LYS A 1 80 ? 3.235 1.661 -13.124 1.00 87.56 80 LYS A CA 1
ATOM 631 C C . LYS A 1 80 ? 3.140 1.154 -11.679 1.00 87.56 80 LYS A C 1
ATOM 633 O O . LYS A 1 80 ? 2.155 0.502 -11.342 1.00 87.56 80 LYS A O 1
ATOM 638 N N . GLY A 1 81 ? 4.052 1.558 -10.789 1.00 91.12 81 GLY A N 1
ATOM 639 C CA . GLY A 1 81 ? 3.926 1.272 -9.354 1.00 91.12 81 GLY A CA 1
ATOM 640 C C . GLY A 1 81 ? 2.625 1.809 -8.741 1.00 91.12 81 GLY A C 1
ATOM 641 O O . GLY A 1 81 ? 1.930 1.088 -8.032 1.00 91.12 81 GLY A O 1
ATOM 642 N N . ARG A 1 82 ? 2.237 3.047 -9.078 1.00 93.44 82 ARG A N 1
ATOM 643 C CA . ARG A 1 82 ? 0.957 3.639 -8.661 1.00 93.44 82 ARG A CA 1
ATOM 644 C C . ARG A 1 82 ? -0.241 2.830 -9.158 1.00 93.44 82 ARG A C 1
ATOM 646 O O . ARG A 1 82 ? -1.190 2.664 -8.398 1.00 93.44 82 ARG A O 1
ATOM 653 N N . LYS A 1 83 ? -0.217 2.343 -10.403 1.00 93.50 83 LYS A N 1
ATOM 654 C CA . LYS A 1 83 ? -1.294 1.515 -10.967 1.00 93.50 83 LYS A CA 1
ATOM 655 C C . LYS A 1 83 ? -1.493 0.239 -10.144 1.00 93.50 83 LYS A C 1
ATOM 657 O O . LYS A 1 83 ? -2.620 -0.034 -9.748 1.00 93.50 83 LYS A O 1
ATOM 662 N N . VAL A 1 84 ? -0.410 -0.472 -9.827 1.00 95.31 84 VAL A N 1
ATOM 663 C CA . VAL A 1 84 ? -0.461 -1.696 -9.005 1.00 95.31 84 VAL A CA 1
ATOM 664 C C . VAL A 1 84 ? -0.995 -1.399 -7.604 1.00 95.31 84 VAL A C 1
ATOM 666 O O . VAL A 1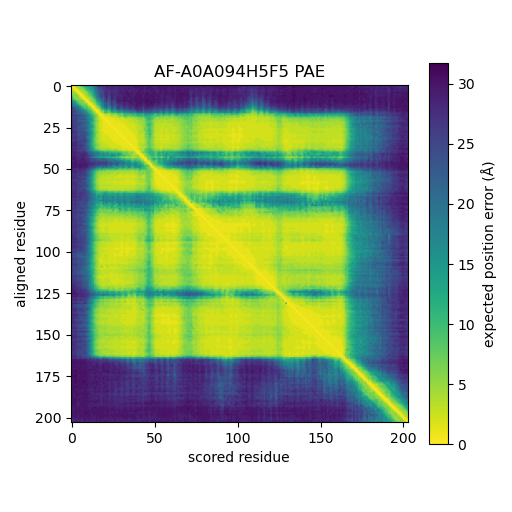 84 ? -1.901 -2.076 -7.133 1.00 95.31 84 VAL A O 1
ATOM 669 N N . TYR A 1 85 ? -0.512 -0.338 -6.954 1.00 95.94 85 TYR A N 1
ATOM 670 C CA . TYR A 1 85 ? -1.028 0.066 -5.644 1.00 95.94 85 TYR A CA 1
ATOM 671 C C . TYR A 1 85 ? -2.524 0.394 -5.658 1.00 95.94 85 TYR A C 1
ATOM 673 O O . TYR A 1 85 ? -3.245 -0.006 -4.748 1.00 95.94 85 TYR A O 1
ATOM 681 N N . LEU A 1 86 ? -3.001 1.104 -6.683 1.00 95.31 86 LEU A N 1
ATOM 682 C CA . LEU A 1 86 ? -4.424 1.415 -6.830 1.00 95.31 86 LEU A CA 1
ATOM 683 C C . LEU A 1 86 ? -5.266 0.169 -7.120 1.00 95.31 86 LEU A C 1
ATOM 685 O O . LEU A 1 86 ? -6.394 0.095 -6.646 1.00 95.31 86 LEU A O 1
ATOM 689 N N . GLN A 1 87 ? -4.726 -0.802 -7.859 1.00 95.00 87 GLN A N 1
ATOM 690 C CA . GLN A 1 87 ? -5.385 -2.086 -8.092 1.00 95.00 87 GLN A CA 1
ATOM 691 C C . GLN A 1 87 ? -5.562 -2.860 -6.783 1.00 95.00 87 GLN A C 1
ATOM 693 O O . GLN A 1 87 ? -6.669 -3.301 -6.490 1.00 95.00 87 GLN A O 1
ATOM 698 N N . VAL A 1 88 ? -4.506 -2.960 -5.967 1.00 94.94 88 VAL A N 1
ATOM 699 C CA . VAL A 1 88 ? -4.589 -3.600 -4.644 1.00 94.94 88 VAL A CA 1
ATOM 700 C C . VAL A 1 88 ? -5.578 -2.856 -3.746 1.00 94.94 88 VAL A C 1
ATOM 702 O O . VAL A 1 88 ? -6.429 -3.491 -3.137 1.00 94.94 88 VAL A O 1
ATOM 705 N N . LEU A 1 89 ? -5.533 -1.518 -3.710 1.00 94.81 89 LEU A N 1
ATOM 706 C CA . LEU A 1 89 ? -6.478 -0.707 -2.933 1.00 94.81 89 LEU A CA 1
ATOM 707 C C . LEU A 1 89 ? -7.934 -0.920 -3.352 1.00 94.81 89 LEU A C 1
ATOM 709 O O . LEU A 1 89 ? -8.806 -0.970 -2.493 1.00 94.81 89 LEU A O 1
ATOM 713 N N . GLY A 1 90 ? -8.200 -1.016 -4.654 1.00 92.62 90 GLY A N 1
ATOM 714 C CA . GLY A 1 90 ? -9.552 -1.219 -5.168 1.00 92.62 90 GLY A CA 1
ATOM 715 C C . GLY A 1 90 ? -10.108 -2.614 -4.881 1.00 92.62 90 GLY A C 1
ATOM 716 O O . GLY A 1 90 ? -11.313 -2.745 -4.698 1.00 92.62 90 GLY A O 1
ATOM 717 N N . ALA A 1 91 ? -9.247 -3.634 -4.838 1.00 91.75 91 ALA A N 1
ATOM 718 C CA . ALA A 1 91 ? -9.659 -5.021 -4.642 1.00 91.75 91 ALA A CA 1
ATOM 719 C C . ALA A 1 91 ? -9.678 -5.444 -3.164 1.00 91.75 91 ALA A C 1
ATOM 721 O O . ALA A 1 91 ? -10.647 -6.037 -2.711 1.00 91.75 91 ALA A O 1
ATOM 722 N N . CYS A 1 92 ? -8.632 -5.115 -2.401 1.00 90.50 92 CYS A N 1
ATOM 723 C CA . CYS A 1 92 ? -8.512 -5.457 -0.985 1.00 90.50 92 CYS A CA 1
ATOM 724 C C . CYS A 1 92 ? -7.867 -4.297 -0.199 1.00 90.50 92 CYS A C 1
ATOM 726 O O . CYS A 1 92 ? -6.640 -4.238 -0.036 1.00 90.50 92 CYS A O 1
ATOM 728 N N . PRO A 1 93 ? -8.676 -3.352 0.323 1.00 89.94 93 PRO A N 1
ATOM 729 C CA . PRO A 1 93 ? -8.171 -2.216 1.096 1.00 89.94 93 PRO A CA 1
ATOM 730 C C . PRO A 1 93 ? -7.369 -2.621 2.342 1.00 89.94 93 PRO A C 1
ATOM 732 O O . PRO A 1 93 ? -6.417 -1.933 2.707 1.00 89.94 93 PRO A O 1
ATOM 735 N N . HIS A 1 94 ? -7.705 -3.747 2.978 1.00 84.88 94 HIS A N 1
ATOM 736 C CA . HIS A 1 94 ? -6.964 -4.260 4.134 1.00 84.88 94 HIS A CA 1
ATOM 737 C C . HIS A 1 94 ? -5.527 -4.658 3.766 1.00 84.88 94 HIS A C 1
ATOM 739 O O . HIS A 1 94 ? -4.580 -4.293 4.467 1.00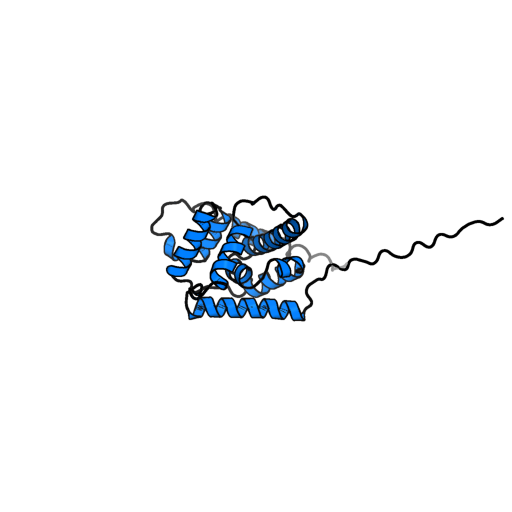 84.88 94 HIS A O 1
ATOM 745 N N . LEU A 1 95 ? -5.347 -5.320 2.618 1.00 91.44 95 LEU A N 1
ATOM 746 C CA . LEU A 1 95 ? -4.031 -5.676 2.091 1.00 91.44 95 LEU A CA 1
ATOM 747 C C . LEU A 1 95 ? -3.235 -4.439 1.667 1.00 91.44 95 LEU A C 1
ATOM 749 O O . LEU A 1 95 ? -2.015 -4.408 1.826 1.00 91.44 95 LEU A O 1
ATOM 753 N N . PHE A 1 96 ? -3.899 -3.402 1.151 1.00 94.31 96 PHE A N 1
ATOM 754 C CA . PHE A 1 96 ? -3.228 -2.232 0.586 1.00 94.31 96 PHE A CA 1
ATOM 755 C C . PHE A 1 96 ? -2.188 -1.604 1.516 1.00 94.31 96 PHE A C 1
ATOM 757 O O . PHE A 1 96 ? -1.075 -1.327 1.066 1.00 94.31 96 PHE A O 1
ATOM 764 N N . LEU A 1 97 ? -2.513 -1.378 2.794 1.00 92.31 97 LEU A N 1
ATOM 765 C CA . LEU A 1 97 ? -1.591 -0.694 3.707 1.00 92.31 97 LEU A CA 1
ATOM 766 C C . LEU A 1 97 ? -0.318 -1.516 3.965 1.00 92.31 97 LEU A C 1
ATOM 768 O O . LEU A 1 97 ? 0.791 -0.976 4.033 1.00 92.31 97 LEU A O 1
ATOM 772 N N . VAL A 1 98 ? -0.472 -2.830 4.081 1.00 91.75 98 VAL A N 1
ATOM 773 C CA . VAL A 1 98 ? 0.634 -3.773 4.262 1.00 91.75 98 VAL A CA 1
ATOM 774 C C . VAL A 1 98 ? 1.451 -3.853 2.976 1.00 91.75 98 VAL A C 1
ATOM 776 O O . VAL A 1 98 ? 2.670 -3.687 2.996 1.00 91.75 98 VAL A O 1
ATOM 779 N N . PHE A 1 99 ? 0.774 -3.998 1.838 1.00 94.00 99 PHE A N 1
ATOM 780 C CA . PHE A 1 99 ? 1.384 -4.093 0.519 1.00 94.00 99 PHE A CA 1
ATOM 781 C C . PHE A 1 99 ? 2.207 -2.850 0.178 1.00 94.00 99 PHE A C 1
ATOM 783 O O . PHE A 1 99 ? 3.370 -2.959 -0.198 1.00 94.00 99 PHE A O 1
ATOM 790 N N . VAL A 1 100 ? 1.653 -1.648 0.361 1.00 94.00 100 VAL A N 1
ATOM 791 C CA . VAL A 1 100 ? 2.369 -0.397 0.077 1.00 94.00 100 VAL A CA 1
ATOM 792 C C . VAL A 1 100 ? 3.561 -0.198 1.021 1.00 94.00 100 VAL A C 1
ATOM 794 O O . VAL A 1 100 ? 4.524 0.486 0.672 1.00 94.00 100 VAL A O 1
ATOM 797 N N . THR A 1 101 ? 3.548 -0.826 2.197 1.00 91.69 101 THR A N 1
ATOM 798 C CA . THR A 1 101 ? 4.674 -0.819 3.139 1.00 91.69 101 THR A CA 1
ATOM 799 C C . THR A 1 101 ? 5.757 -1.820 2.739 1.00 91.69 101 THR A C 1
ATOM 801 O O . THR A 1 101 ? 6.934 -1.456 2.696 1.00 91.69 101 THR A O 1
ATOM 804 N N . ALA A 1 102 ? 5.376 -3.046 2.385 1.00 91.19 102 ALA A N 1
ATOM 805 C CA . ALA A 1 102 ? 6.298 -4.130 2.056 1.00 91.19 102 ALA A CA 1
ATOM 806 C C . ALA A 1 102 ? 6.902 -3.984 0.650 1.00 91.19 102 ALA A C 1
ATOM 808 O O . ALA A 1 102 ? 8.113 -4.087 0.458 1.00 91.19 102 ALA A O 1
ATOM 809 N N . VAL A 1 103 ? 6.077 -3.671 -0.345 1.00 92.56 103 VAL A N 1
ATOM 810 C CA . VAL A 1 103 ? 6.439 -3.772 -1.760 1.00 92.56 103 VAL A CA 1
ATOM 811 C C . VAL A 1 103 ? 6.884 -2.418 -2.290 1.00 92.56 103 VAL A C 1
ATOM 813 O O . VAL A 1 103 ? 6.174 -1.426 -2.176 1.00 92.56 103 VAL A O 1
ATOM 816 N N . ALA A 1 104 ? 8.084 -2.346 -2.867 1.00 91.38 104 ALA A N 1
ATOM 817 C CA . ALA A 1 104 ? 8.590 -1.122 -3.482 1.00 91.38 104 ALA A CA 1
ATOM 818 C C . ALA A 1 104 ? 7.994 -0.892 -4.887 1.00 91.38 104 ALA A C 1
ATOM 820 O O . ALA A 1 104 ? 7.680 -1.858 -5.587 1.00 91.38 104 ALA A O 1
ATOM 821 N N . PRO A 1 105 ? 7.936 0.363 -5.386 1.00 90.69 105 PRO A N 1
ATOM 822 C CA . PRO A 1 105 ? 7.465 0.635 -6.748 1.00 90.69 105 PRO A CA 1
ATOM 823 C C . PRO A 1 105 ? 8.261 -0.107 -7.834 1.00 90.69 105 PRO A C 1
ATOM 825 O O . PRO A 1 105 ? 7.712 -0.471 -8.866 1.00 90.69 105 PRO A O 1
ATOM 828 N N . THR A 1 106 ? 9.554 -0.356 -7.605 1.00 89.75 106 THR A N 1
ATOM 829 C CA . THR A 1 106 ? 10.411 -1.128 -8.517 1.00 89.75 106 THR A CA 1
ATOM 830 C C . THR A 1 106 ? 9.983 -2.588 -8.626 1.00 89.75 106 THR A C 1
ATOM 832 O O . THR A 1 106 ? 9.997 -3.128 -9.727 1.00 89.75 106 THR A O 1
ATOM 835 N N . VAL A 1 107 ? 9.552 -3.199 -7.519 1.00 91.88 107 VAL A N 1
ATOM 836 C CA . VAL A 1 107 ? 8.996 -4.561 -7.490 1.00 91.88 107 VAL A CA 1
ATOM 837 C C . VAL A 1 107 ? 7.634 -4.581 -8.183 1.00 91.88 107 VAL A C 1
ATOM 839 O O . VAL A 1 107 ? 7.392 -5.438 -9.026 1.00 91.88 107 VAL A O 1
ATOM 842 N N . CYS A 1 108 ? 6.789 -3.574 -7.935 1.00 91.88 108 CYS A N 1
ATOM 843 C CA . CYS A 1 108 ? 5.491 -3.439 -8.606 1.00 91.88 108 CYS A CA 1
ATOM 844 C C . CYS A 1 108 ? 5.610 -3.431 -10.136 1.00 91.88 108 CYS A C 1
ATOM 846 O O . CYS A 1 108 ? 4.770 -3.994 -10.825 1.00 91.88 108 CYS A O 1
ATOM 848 N N . ASN A 1 109 ? 6.675 -2.842 -10.686 1.00 87.75 109 ASN A N 1
ATOM 849 C CA . ASN A 1 109 ? 6.882 -2.795 -12.136 1.00 87.75 109 ASN A CA 1
ATOM 850 C C . ASN A 1 109 ? 7.123 -4.163 -12.779 1.00 87.75 109 ASN A C 1
ATOM 852 O O . ASN A 1 109 ? 7.004 -4.279 -13.999 1.00 87.75 109 ASN A O 1
ATOM 856 N N . ARG A 1 110 ? 7.473 -5.161 -11.971 1.00 91.12 110 ARG A N 1
ATOM 857 C CA . ARG A 1 110 ? 7.802 -6.521 -12.391 1.00 91.12 110 ARG A CA 1
ATOM 858 C C . ARG A 1 110 ? 6.685 -7.521 -12.074 1.00 91.12 110 ARG A C 1
ATOM 860 O O . ARG A 1 110 ? 6.722 -8.648 -12.567 1.00 91.12 110 ARG A O 1
ATOM 867 N N . LEU A 1 111 ? 5.690 -7.120 -11.277 1.00 90.94 111 LEU A N 1
ATOM 868 C CA . LEU A 1 111 ? 4.504 -7.929 -11.006 1.00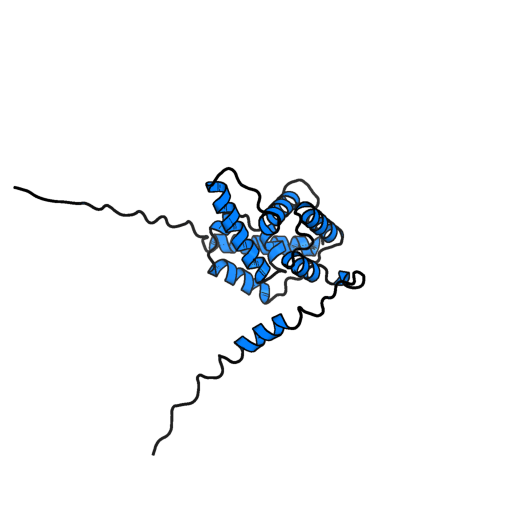 90.94 111 LEU A CA 1
ATOM 869 C C . LEU A 1 111 ? 3.618 -7.994 -12.253 1.00 90.94 111 LEU A C 1
ATOM 871 O O . LEU A 1 111 ? 3.322 -6.970 -12.872 1.00 90.94 111 LEU A O 1
ATOM 875 N N . LYS A 1 112 ? 3.195 -9.208 -12.610 1.00 90.38 112 LYS A N 1
ATOM 876 C CA . LYS A 1 112 ? 2.109 -9.429 -13.570 1.00 90.38 112 LYS A CA 1
ATOM 877 C C . LYS A 1 112 ? 0.768 -9.238 -12.867 1.00 90.38 112 LYS A C 1
ATOM 879 O O . LYS A 1 112 ? 0.678 -9.424 -11.653 1.00 90.38 112 LYS A O 1
ATOM 884 N N . ASP A 1 113 ? -0.275 -8.950 -13.638 1.00 89.19 113 ASP A N 1
ATOM 885 C CA . ASP A 1 113 ? -1.633 -8.835 -13.100 1.00 89.19 113 ASP A CA 1
ATOM 886 C C . ASP A 1 113 ? -2.054 -10.125 -12.377 1.00 89.19 113 ASP A C 1
ATOM 888 O O . ASP A 1 113 ? -2.634 -10.044 -11.299 1.00 89.19 113 ASP A O 1
ATOM 892 N N . SER A 1 114 ? -1.666 -11.300 -12.892 1.00 90.88 114 SER A N 1
ATOM 893 C CA . SER A 1 114 ? -1.874 -12.598 -12.231 1.00 90.88 114 SER A CA 1
ATOM 894 C C . SER A 1 114 ? -1.256 -12.654 -10.834 1.00 90.88 114 SER A C 1
ATOM 896 O O . SER A 1 114 ? -1.917 -13.083 -9.900 1.00 90.88 114 SER A O 1
ATOM 898 N N . ASN A 1 115 ? -0.027 -12.156 -10.665 1.00 92.12 115 ASN A N 1
ATOM 899 C CA . ASN A 1 115 ? 0.662 -12.166 -9.374 1.00 92.12 115 ASN A CA 1
ATOM 900 C C . ASN A 1 115 ? -0.064 -11.264 -8.369 1.00 92.12 115 ASN A C 1
ATOM 902 O O . ASN A 1 115 ? -0.186 -11.611 -7.201 1.00 92.12 115 ASN A O 1
ATOM 906 N N . VAL A 1 116 ? -0.559 -10.106 -8.822 1.00 91.25 116 VAL A N 1
ATOM 907 C CA . VAL A 1 116 ? -1.346 -9.197 -7.977 1.00 91.25 116 VAL A CA 1
ATOM 908 C C . VAL A 1 116 ? -2.663 -9.857 -7.566 1.00 91.25 116 VAL A C 1
ATOM 910 O O . VAL A 1 116 ? -3.036 -9.765 -6.402 1.00 91.25 116 VAL A O 1
ATOM 913 N N . GLN A 1 117 ? -3.343 -10.545 -8.489 1.00 91.44 117 GLN A N 1
ATOM 914 C CA . GLN A 1 117 ? -4.586 -11.262 -8.187 1.00 91.44 117 GLN A CA 1
ATOM 915 C C . GLN A 1 117 ? -4.368 -12.413 -7.205 1.00 91.44 117 GLN A C 1
ATOM 917 O O . GLN A 1 117 ? -5.129 -12.519 -6.251 1.00 91.44 117 GLN A O 1
ATOM 922 N N . SER A 1 118 ? -3.316 -13.218 -7.377 1.00 90.31 118 SER A N 1
ATOM 923 C CA . SER A 1 118 ? -2.968 -14.276 -6.420 1.00 90.31 118 SER A CA 1
ATOM 924 C C . SER A 1 118 ? -2.707 -13.698 -5.030 1.00 90.31 118 SER A C 1
ATOM 926 O O . SER A 1 118 ? -3.303 -14.151 -4.063 1.00 90.31 118 SER A O 1
ATOM 928 N N . LEU A 1 119 ? -1.929 -12.610 -4.932 1.00 89.62 119 LEU A N 1
ATOM 929 C CA . LEU A 1 119 ? -1.705 -11.927 -3.653 1.00 89.62 119 LEU A CA 1
ATOM 930 C C . LEU A 1 119 ? -3.005 -11.416 -3.020 1.00 89.62 119 LEU A C 1
ATOM 932 O O . LEU A 1 119 ? -3.134 -11.443 -1.801 1.00 89.62 119 LEU A O 1
ATOM 936 N N . ILE A 1 120 ? -3.960 -10.932 -3.815 1.00 89.31 120 ILE A N 1
ATOM 937 C CA . ILE A 1 120 ? -5.266 -10.509 -3.299 1.00 89.31 120 ILE A CA 1
ATOM 938 C C . ILE A 1 120 ? -6.040 -11.718 -2.771 1.00 89.31 120 ILE A C 1
ATOM 940 O O . ILE A 1 120 ? -6.485 -11.674 -1.631 1.00 89.31 120 ILE A O 1
ATOM 944 N N . GLN A 1 121 ? -6.150 -12.789 -3.559 1.00 88.31 121 GLN A N 1
ATOM 945 C CA . GLN A 1 121 ? -6.903 -13.998 -3.207 1.00 88.31 121 GLN A CA 1
ATOM 946 C C . GLN A 1 121 ? -6.369 -14.661 -1.933 1.00 88.31 121 GLN A C 1
ATOM 948 O O . GLN A 1 121 ? -7.150 -14.971 -1.035 1.00 88.31 121 GLN A O 1
ATOM 953 N N . ASP A 1 122 ? -5.044 -14.785 -1.814 1.00 83.56 122 ASP A N 1
ATOM 954 C CA . ASP A 1 122 ? -4.376 -15.357 -0.639 1.00 83.56 122 ASP A CA 1
ATOM 955 C C . ASP A 1 122 ? -4.711 -14.593 0.655 1.00 83.56 122 ASP A C 1
ATOM 957 O O . ASP A 1 122 ? -4.689 -15.163 1.741 1.00 83.56 122 ASP A O 1
ATOM 961 N N . ASN A 1 123 ? -5.019 -13.296 0.548 1.00 81.25 123 ASN A N 1
ATOM 962 C CA . ASN A 1 123 ? -5.274 -12.402 1.681 1.00 81.25 123 ASN A CA 1
ATOM 963 C C . ASN A 1 123 ? -6.751 -11.974 1.797 1.00 81.25 123 ASN A C 1
ATOM 965 O O . ASN A 1 123 ? -7.086 -11.159 2.655 1.00 81.25 123 ASN A O 1
ATOM 969 N N . GLU A 1 124 ? -7.631 -12.457 0.918 1.00 75.44 124 GLU A N 1
ATOM 970 C CA . GLU A 1 124 ? -9.074 -12.195 0.974 1.00 75.44 124 GLU A CA 1
ATOM 971 C C . GLU A 1 124 ? -9.781 -13.237 1.850 1.00 75.44 124 GLU A C 1
ATOM 973 O O . GLU A 1 124 ? -10.705 -12.897 2.589 1.00 75.44 124 GLU A O 1
ATOM 978 N N . ALA A 1 125 ? -9.306 -14.489 1.818 1.00 62.06 125 ALA A N 1
ATOM 979 C CA . ALA A 1 125 ? -9.839 -15.586 2.628 1.00 62.06 125 ALA A CA 1
ATOM 980 C C . ALA A 1 125 ? -9.660 -15.345 4.138 1.00 62.06 125 ALA A C 1
ATOM 982 O O . ALA A 1 125 ? -10.548 -15.646 4.936 1.00 62.06 125 ALA A O 1
ATOM 983 N N . GLU A 1 126 ? -8.536 -14.745 4.524 1.00 62.19 126 GLU A N 1
ATOM 984 C CA . GLU A 1 126 ? -8.293 -14.251 5.873 1.00 62.19 126 GLU A CA 1
ATOM 985 C C . GLU A 1 126 ? -8.434 -12.732 5.850 1.00 62.19 126 GLU A C 1
ATOM 987 O O . GLU A 1 126 ? -7.503 -12.032 5.463 1.00 62.19 126 GLU A O 1
ATOM 992 N N . LEU A 1 127 ? -9.597 -12.201 6.249 1.00 64.75 127 LEU A N 1
ATOM 993 C CA . LEU A 1 127 ? -9.783 -10.755 6.409 1.00 64.75 127 LEU A CA 1
ATOM 994 C C . LEU A 1 127 ? -8.656 -10.198 7.291 1.00 64.75 127 LEU A C 1
ATOM 996 O O . LEU A 1 127 ? -8.708 -10.327 8.517 1.00 64.75 127 LEU A O 1
ATOM 1000 N N . LEU A 1 128 ? -7.648 -9.584 6.662 1.00 76.31 128 LEU A N 1
ATOM 1001 C CA . LEU A 1 128 ? -6.472 -9.030 7.325 1.00 76.31 128 LEU A CA 1
ATOM 1002 C C . LEU A 1 128 ? -6.905 -7.932 8.304 1.00 76.31 128 LEU A C 1
ATOM 1004 O O . LEU A 1 128 ? -7.028 -6.752 7.962 1.00 76.31 128 LEU A O 1
ATOM 1008 N N . ARG A 1 129 ? -7.147 -8.326 9.553 1.00 79.38 129 ARG A N 1
ATOM 1009 C CA . ARG A 1 129 ? -7.431 -7.407 10.650 1.00 79.38 129 ARG A CA 1
ATOM 1010 C C . ARG A 1 129 ? -6.111 -6.869 11.171 1.00 79.38 129 ARG A C 1
ATOM 1012 O O . ARG A 1 129 ? -5.342 -7.592 11.797 1.00 79.38 129 ARG A O 1
ATOM 1019 N N . LEU A 1 130 ? -5.860 -5.595 10.886 1.00 84.94 130 LEU A N 1
ATOM 1020 C CA . LEU A 1 130 ? -4.683 -4.886 11.373 1.00 84.94 130 LEU A CA 1
ATOM 1021 C C . LEU A 1 130 ? -4.999 -4.243 12.726 1.00 84.94 130 LEU A C 1
ATOM 1023 O O . LEU A 1 130 ? -5.892 -3.404 12.816 1.00 84.94 130 LEU A O 1
ATOM 1027 N N . GLY A 1 131 ? -4.246 -4.597 13.766 1.00 84.38 131 GLY A N 1
ATOM 1028 C CA . GLY A 1 131 ? -4.378 -4.069 15.130 1.00 84.38 131 GLY A CA 1
ATOM 1029 C C . GLY A 1 131 ? -3.868 -2.633 15.303 1.00 84.38 131 GLY A C 1
ATOM 1030 O O . GLY A 1 131 ? -3.141 -2.349 16.247 1.00 84.38 131 GLY A O 1
ATOM 1031 N N . LEU A 1 132 ? -4.188 -1.718 14.384 1.00 87.25 132 LEU A N 1
ATOM 1032 C CA . LEU A 1 132 ? -3.630 -0.362 14.354 1.00 87.25 132 LEU A CA 1
ATOM 1033 C C . LEU A 1 132 ? -4.168 0.524 15.486 1.00 87.25 132 LEU A C 1
ATOM 1035 O O . LEU A 1 132 ? -5.370 0.639 15.696 1.00 87.25 132 LEU A O 1
ATOM 1039 N N . ASN A 1 133 ? -3.274 1.245 16.162 1.00 87.19 133 ASN A N 1
ATOM 1040 C CA . ASN A 1 133 ? -3.626 2.138 17.262 1.00 87.19 133 ASN A CA 1
ATOM 1041 C C . ASN A 1 133 ? -3.824 3.603 16.838 1.00 87.19 133 ASN A C 1
ATOM 1043 O O . ASN A 1 133 ? -3.603 4.001 15.689 1.00 87.19 133 ASN A O 1
ATOM 1047 N N . VAL A 1 134 ? -4.175 4.443 17.817 1.00 88.56 134 VAL A N 1
ATOM 1048 C CA . VAL A 1 134 ? -4.396 5.891 17.645 1.00 88.56 134 VAL A CA 1
ATOM 1049 C C . VAL A 1 134 ? -3.203 6.590 16.977 1.00 88.56 134 VAL A C 1
ATOM 1051 O O . VAL A 1 134 ? -3.386 7.425 16.096 1.00 88.56 134 VAL A O 1
ATOM 1054 N N . GLY A 1 135 ? -1.968 6.200 17.297 1.00 88.88 135 GLY A N 1
ATOM 1055 C CA . GLY A 1 135 ? -0.771 6.794 16.697 1.00 88.88 135 GLY A CA 1
ATOM 1056 C C . GLY A 1 135 ? -0.552 6.430 15.220 1.00 88.88 135 GLY A C 1
ATOM 1057 O O . GLY A 1 135 ? 0.159 7.157 14.514 1.00 88.88 135 GLY A O 1
ATOM 1058 N N . ALA A 1 136 ? -1.117 5.317 14.744 1.00 89.44 136 ALA A N 1
ATOM 1059 C CA . ALA A 1 136 ? -1.186 4.984 13.321 1.00 89.44 136 ALA A CA 1
ATOM 1060 C C . ALA A 1 136 ? -2.297 5.788 12.626 1.00 89.44 136 ALA A C 1
ATOM 1062 O O . ALA A 1 136 ? -2.059 6.340 11.551 1.00 89.44 136 ALA A O 1
ATOM 1063 N N . LYS A 1 137 ? -3.456 5.935 13.283 1.00 91.50 137 LYS A N 1
ATOM 1064 C CA . LYS A 1 137 ? -4.580 6.764 12.822 1.00 91.50 137 LYS A CA 1
ATOM 1065 C C . LYS A 1 137 ? -4.157 8.215 12.575 1.00 91.50 137 LYS A C 1
ATOM 1067 O O . LYS A 1 137 ? -4.348 8.747 11.483 1.00 91.50 137 LYS A O 1
ATOM 1072 N N . GLU A 1 138 ? -3.510 8.833 13.562 1.00 92.62 138 GLU A N 1
ATOM 1073 C CA . GLU A 1 138 ? -2.964 10.194 13.471 1.00 92.62 138 GLU A CA 1
ATOM 1074 C C . GLU A 1 138 ? -1.943 10.339 12.339 1.00 92.62 138 GLU A C 1
ATOM 1076 O O . GLU A 1 138 ? -1.958 11.324 11.600 1.00 92.62 138 GLU A O 1
ATOM 1081 N N . PHE A 1 139 ? -1.060 9.347 12.179 1.00 92.31 139 PHE A N 1
ATOM 1082 C CA . PHE A 1 139 ? -0.060 9.352 11.116 1.00 92.31 139 PHE A CA 1
ATOM 1083 C C . PHE A 1 139 ? -0.713 9.342 9.730 1.00 92.31 139 PHE A C 1
ATOM 1085 O O . PHE A 1 139 ? -0.353 10.171 8.897 1.00 92.31 139 PHE A O 1
ATOM 1092 N N . LEU A 1 140 ? -1.677 8.450 9.482 1.00 93.75 140 LEU A N 1
ATOM 1093 C CA . LEU A 1 140 ? -2.356 8.378 8.186 1.00 93.75 140 LEU A CA 1
ATOM 1094 C C . LEU A 1 140 ? -3.126 9.668 7.881 1.00 93.75 140 LEU A C 1
ATOM 1096 O O . LEU A 1 140 ? -2.971 10.208 6.786 1.00 93.75 140 LEU A O 1
ATOM 1100 N N . ASN A 1 141 ? -3.835 10.226 8.868 1.00 94.94 141 ASN A N 1
ATOM 1101 C CA . ASN A 1 141 ? -4.516 11.515 8.723 1.00 94.94 141 ASN A CA 1
ATOM 1102 C C . ASN A 1 141 ? -3.550 12.656 8.397 1.00 94.94 141 ASN A C 1
ATOM 1104 O O . ASN A 1 141 ? -3.817 13.455 7.504 1.00 94.94 141 ASN A O 1
ATOM 1108 N N . SER A 1 142 ? -2.399 12.716 9.071 1.00 95.69 142 SER A N 1
ATOM 1109 C CA . SER A 1 142 ? -1.370 13.719 8.781 1.00 95.69 142 SER A CA 1
ATOM 1110 C C . SER A 1 142 ? -0.872 13.625 7.332 1.00 95.69 142 SER A C 1
ATOM 1112 O O . SER A 1 142 ? -0.777 14.648 6.651 1.00 95.69 142 SER A O 1
ATOM 1114 N N . VAL A 1 143 ? -0.609 12.410 6.834 1.00 94.94 143 VAL A N 1
ATOM 1115 C CA . VAL A 1 143 ? -0.164 12.191 5.446 1.00 94.94 143 VAL A CA 1
ATOM 1116 C C . VAL A 1 143 ? -1.269 12.536 4.443 1.00 94.94 143 VAL A C 1
ATOM 1118 O O . VAL A 1 143 ? -0.981 13.123 3.400 1.00 94.94 143 VAL A O 1
ATOM 1121 N N . ALA A 1 144 ? -2.525 12.211 4.747 1.00 96.19 144 ALA A N 1
ATOM 1122 C CA . ALA A 1 144 ? -3.659 12.508 3.877 1.00 96.19 144 ALA A CA 1
ATOM 1123 C C . ALA A 1 144 ? -3.927 14.010 3.744 1.00 96.19 144 ALA A C 1
ATOM 1125 O O . ALA A 1 144 ? -4.169 14.500 2.637 1.00 96.19 144 ALA A O 1
ATOM 1126 N N . THR A 1 145 ? -3.812 14.751 4.846 1.00 95.38 145 THR A N 1
ATOM 1127 C CA . THR A 1 145 ? -3.903 16.215 4.853 1.00 95.38 145 THR A CA 1
ATOM 1128 C C . THR A 1 145 ? -2.771 16.842 4.043 1.00 95.38 145 THR A C 1
ATOM 1130 O O . THR A 1 145 ? -3.027 17.654 3.157 1.00 95.38 145 THR A O 1
ATOM 1133 N N . GLU A 1 146 ? -1.521 16.425 4.273 1.00 93.75 146 GLU A N 1
ATOM 1134 C CA . GLU A 1 146 ? -0.367 16.908 3.501 1.00 93.75 146 GLU A CA 1
ATOM 1135 C C . GLU A 1 146 ? -0.512 16.612 2.001 1.00 93.75 146 GLU A C 1
ATOM 1137 O O . GLU A 1 146 ? -0.255 17.468 1.153 1.00 93.75 146 GLU A O 1
ATOM 1142 N N . GLY A 1 147 ? -0.924 15.389 1.664 1.00 93.12 147 GLY A N 1
ATOM 1143 C CA . GLY A 1 147 ? -1.092 14.935 0.289 1.00 93.12 147 GLY A CA 1
ATOM 1144 C C . GLY A 1 147 ? -2.344 15.462 -0.406 1.00 93.12 147 GLY A C 1
ATOM 1145 O O . GLY A 1 147 ? -2.528 15.158 -1.588 1.00 93.12 147 GLY A O 1
ATOM 1146 N N . LYS A 1 148 ? -3.184 16.231 0.303 1.00 95.56 148 LYS A N 1
ATOM 1147 C CA . LYS A 1 148 ? -4.480 16.750 -0.159 1.00 95.56 148 LYS A CA 1
ATOM 1148 C C . LYS A 1 148 ? -5.422 15.649 -0.660 1.00 95.56 148 LYS A C 1
ATOM 1150 O O . LYS A 1 148 ? -6.126 15.837 -1.647 1.00 95.56 148 LYS A O 1
ATOM 1155 N N . PHE A 1 149 ? -5.422 14.502 0.019 1.00 95.31 149 PHE A N 1
ATOM 1156 C CA . PHE A 1 149 ? -6.291 13.360 -0.284 1.00 95.31 149 PHE A CA 1
ATOM 1157 C C . PHE A 1 149 ? -7.133 12.902 0.915 1.00 95.31 149 PHE A C 1
ATOM 1159 O O . PHE A 1 149 ? -7.754 11.848 0.858 1.00 95.31 149 PHE A O 1
ATOM 1166 N N . ALA A 1 150 ? -7.208 13.699 1.987 1.00 95.06 150 ALA A N 1
ATOM 1167 C CA . ALA A 1 150 ? -8.054 13.404 3.150 1.00 95.06 150 ALA A CA 1
ATOM 1168 C C . ALA A 1 150 ? -9.543 13.208 2.796 1.00 95.06 150 ALA A C 1
ATOM 1170 O O . ALA A 1 150 ? -10.217 12.420 3.447 1.00 95.06 150 ALA A O 1
ATOM 1171 N N . ASN A 1 151 ? -10.021 13.864 1.733 1.00 92.81 151 ASN A N 1
ATOM 1172 C CA . ASN A 1 151 ? -11.393 13.737 1.227 1.00 92.81 151 ASN A CA 1
ATOM 1173 C C . ASN A 1 151 ? -11.499 12.799 0.005 1.00 92.81 151 ASN A C 1
ATOM 1175 O O . ASN A 1 151 ? -12.532 12.770 -0.656 1.00 92.81 151 ASN A O 1
ATOM 1179 N N . ASP A 1 152 ? -10.430 12.077 -0.355 1.00 94.12 152 ASP A N 1
ATOM 1180 C CA . ASP A 1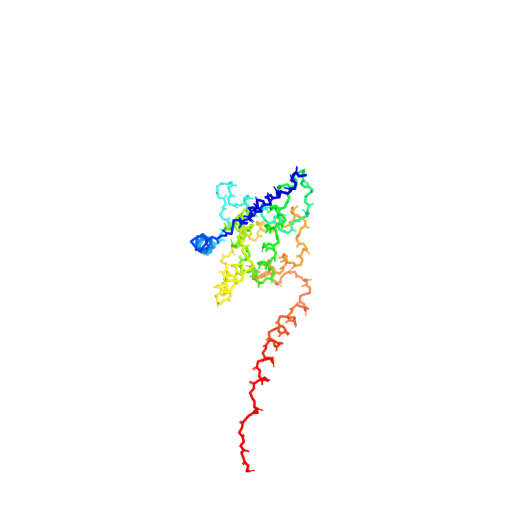 152 ? -10.481 11.099 -1.446 1.00 94.12 152 ASP A CA 1
ATOM 1181 C C . ASP A 1 152 ? -11.312 9.891 -1.009 1.00 94.12 152 ASP A C 1
ATOM 1183 O O . ASP A 1 152 ? -11.049 9.286 0.031 1.00 94.12 152 ASP A O 1
ATOM 1187 N N . GLN A 1 153 ? -12.289 9.502 -1.827 1.00 94.31 153 GLN A N 1
ATOM 1188 C CA . GLN A 1 153 ? -13.208 8.418 -1.488 1.00 94.31 153 GLN A CA 1
ATOM 1189 C C . GLN A 1 153 ? -12.491 7.096 -1.184 1.00 94.31 153 GLN A C 1
ATOM 1191 O O . GLN A 1 153 ? -12.897 6.357 -0.290 1.00 94.31 153 GLN A O 1
ATOM 1196 N N . ARG A 1 154 ? -11.392 6.801 -1.887 1.00 94.50 154 ARG A N 1
ATOM 1197 C CA . ARG A 1 154 ? -10.610 5.576 -1.670 1.00 94.50 154 ARG A CA 1
ATOM 1198 C C . ARG A 1 154 ? -9.868 5.634 -0.342 1.00 94.50 154 ARG A C 1
ATOM 1200 O O . ARG A 1 154 ? -9.762 4.617 0.337 1.00 94.50 154 ARG A O 1
ATOM 1207 N N . TYR A 1 155 ? -9.376 6.816 0.036 1.00 95.50 155 TYR A N 1
ATOM 1208 C CA . TYR A 1 155 ? -8.774 7.024 1.349 1.00 95.50 155 TYR A CA 1
ATOM 1209 C C . TYR A 1 155 ? -9.809 6.866 2.463 1.00 95.50 155 TYR A C 1
ATOM 1211 O O . TYR A 1 155 ? -9.528 6.172 3.431 1.00 95.50 155 TYR A O 1
ATOM 1219 N N . LEU A 1 156 ? -11.004 7.442 2.316 1.00 94.62 156 LEU A N 1
ATOM 1220 C CA . LEU A 1 156 ? -12.070 7.319 3.313 1.00 94.62 156 LEU A CA 1
ATOM 1221 C C . LEU A 1 156 ? -12.507 5.861 3.511 1.00 94.62 156 LEU A C 1
ATOM 1223 O O . LEU A 1 156 ? -12.619 5.412 4.649 1.00 94.62 156 LEU A O 1
ATOM 1227 N N . ILE A 1 157 ? -12.686 5.101 2.423 1.00 92.75 157 ILE A N 1
ATOM 1228 C CA . ILE A 1 157 ? -12.998 3.663 2.486 1.00 92.75 157 ILE A CA 1
ATOM 1229 C C . ILE A 1 157 ? -11.895 2.909 3.234 1.00 92.75 157 ILE A C 1
ATOM 1231 O O . ILE A 1 157 ? -12.181 2.211 4.205 1.00 92.75 157 ILE A O 1
ATOM 1235 N N . LEU A 1 158 ? -10.635 3.092 2.827 1.00 93.38 158 LEU A N 1
ATOM 1236 C CA . LEU A 1 158 ? -9.485 2.488 3.499 1.00 93.38 158 LEU A CA 1
ATOM 1237 C C . LEU A 1 158 ? -9.464 2.838 4.991 1.00 93.38 158 LEU A C 1
ATOM 1239 O O . LEU A 1 158 ? -9.324 1.963 5.837 1.00 93.38 158 LEU A O 1
ATOM 1243 N N . PHE A 1 159 ? -9.601 4.118 5.320 1.00 93.19 159 PHE A N 1
ATOM 1244 C CA . PHE A 1 159 ? -9.489 4.613 6.683 1.00 93.19 159 PHE A CA 1
ATOM 1245 C C . PHE A 1 159 ? -10.591 4.056 7.589 1.00 93.19 159 PHE A C 1
ATOM 1247 O O . PHE A 1 159 ? -10.300 3.629 8.704 1.00 93.19 159 PHE A O 1
ATOM 1254 N N . ASN A 1 160 ? -11.831 3.990 7.104 1.00 91.12 160 ASN A N 1
ATOM 1255 C CA . ASN A 1 160 ? -12.952 3.431 7.860 1.00 91.12 160 ASN A CA 1
ATOM 1256 C C . ASN A 1 160 ? -12.811 1.920 8.082 1.00 91.12 160 ASN A C 1
ATOM 1258 O O . ASN A 1 160 ? -13.152 1.430 9.155 1.00 91.12 160 ASN A O 1
ATOM 1262 N N . LEU A 1 161 ? -12.265 1.192 7.103 1.00 90.06 161 LEU A N 1
ATOM 1263 C CA . LEU A 1 161 ? -11.976 -0.239 7.240 1.00 90.06 161 LEU A CA 1
ATOM 1264 C C . LEU A 1 161 ? -10.842 -0.512 8.237 1.00 90.06 161 LEU A C 1
ATOM 1266 O O . LEU A 1 161 ? -10.878 -1.506 8.958 1.00 90.06 161 LEU A O 1
ATOM 1270 N N . LEU A 1 162 ? -9.843 0.372 8.297 1.00 89.19 162 LEU A N 1
ATOM 1271 C CA . LEU A 1 162 ? -8.729 0.265 9.240 1.00 89.19 162 LEU A CA 1
ATOM 1272 C C . LEU A 1 162 ? -9.096 0.698 10.669 1.00 89.19 162 LEU A C 1
ATOM 1274 O O . LEU A 1 162 ? -8.487 0.210 11.617 1.00 89.19 162 LEU A O 1
ATOM 1278 N N . PHE A 1 163 ? -10.060 1.611 10.833 1.00 89.38 163 PHE A N 1
ATOM 1279 C CA . PHE A 1 163 ? -10.460 2.174 12.131 1.00 89.38 163 PHE A CA 1
ATOM 1280 C C . PHE A 1 163 ? -11.992 2.232 12.284 1.00 89.38 163 PHE A C 1
ATOM 1282 O O . PHE A 1 163 ? -12.564 3.328 12.335 1.00 89.38 163 PHE A O 1
ATOM 1289 N N . PRO A 1 164 ? -12.670 1.077 12.403 1.00 82.12 164 PRO A N 1
ATOM 1290 C CA . PRO A 1 164 ? -14.134 1.007 12.443 1.00 82.12 164 PRO A CA 1
ATOM 1291 C C . PRO A 1 164 ? -14.762 1.745 13.640 1.00 82.12 164 PRO A C 1
ATOM 1293 O O . PRO A 1 164 ? -15.894 2.214 13.557 1.00 82.12 164 PRO A O 1
ATOM 1296 N N . GLU A 1 165 ? -14.018 1.933 14.734 1.00 71.81 165 GLU A N 1
ATOM 1297 C CA . GLU A 1 165 ? -14.494 2.592 15.962 1.00 71.81 165 GLU A CA 1
ATOM 1298 C C . GLU A 1 165 ? -14.713 4.118 15.818 1.00 71.81 165 GLU A C 1
ATOM 1300 O O . GLU A 1 165 ? -15.200 4.773 16.735 1.00 71.81 165 GLU A O 1
ATOM 1305 N N . GLY A 1 166 ? -14.365 4.721 14.672 1.00 53.00 166 GLY A N 1
ATOM 1306 C CA . GLY A 1 166 ? -14.439 6.172 14.454 1.00 53.00 166 GLY A CA 1
ATOM 1307 C C . GLY A 1 166 ? -15.797 6.740 14.018 1.00 53.00 166 GLY A C 1
ATOM 1308 O O . GLY A 1 166 ? -15.929 7.960 13.954 1.00 53.00 166 GLY A O 1
ATOM 1309 N N . LEU A 1 167 ? -16.793 5.906 13.706 1.00 48.16 167 LEU A N 1
ATOM 1310 C CA . LEU A 1 167 ? -18.044 6.355 13.071 1.00 48.16 167 LEU A CA 1
ATOM 1311 C C . LEU A 1 167 ? -19.107 6.926 14.025 1.00 48.16 167 LEU A C 1
ATOM 1313 O O . LEU A 1 167 ? -20.146 7.382 13.557 1.00 48.16 167 LEU A O 1
ATOM 1317 N N . GLN A 1 168 ? -18.869 6.959 15.339 1.00 45.22 168 GLN A N 1
ATOM 1318 C CA . GLN A 1 168 ? -19.861 7.487 16.287 1.00 45.22 168 GLN A CA 1
ATOM 1319 C C . GLN A 1 168 ? -19.789 9.009 16.523 1.00 45.22 168 GLN A C 1
ATOM 1321 O O . GLN A 1 168 ? -20.652 9.537 17.217 1.00 45.22 168 GLN A O 1
ATOM 1326 N N . SER A 1 169 ? -18.825 9.747 15.950 1.00 42.81 169 SER A N 1
ATOM 1327 C CA . SER A 1 169 ? -18.678 11.190 16.248 1.00 42.81 169 SER A CA 1
ATOM 1328 C C . SER A 1 169 ? -18.529 12.142 15.058 1.00 42.81 169 SER A C 1
ATOM 1330 O O . SER A 1 169 ? -18.412 13.348 15.274 1.00 42.81 169 SER A O 1
ATOM 1332 N N . GLN A 1 170 ? -18.584 11.674 13.808 1.00 42.19 170 GLN A N 1
ATOM 1333 C CA . GLN A 1 170 ? -18.609 12.571 12.646 1.00 42.19 170 GLN A CA 1
ATOM 1334 C C . GLN A 1 170 ? -19.770 12.219 11.722 1.00 42.19 170 GLN A C 1
ATOM 1336 O O . GLN A 1 170 ? -19.741 11.220 11.010 1.00 42.19 170 GLN A O 1
ATOM 1341 N N . GLY A 1 171 ? -20.806 13.061 11.756 1.00 42.69 171 GLY A N 1
ATOM 1342 C CA . GLY A 1 171 ? -22.013 12.972 10.937 1.00 42.69 171 GLY A CA 1
ATOM 1343 C C . GLY A 1 171 ? -21.767 13.241 9.452 1.00 42.69 171 GLY A C 1
ATOM 1344 O O . GLY A 1 171 ? -22.286 14.209 8.909 1.00 42.69 171 GLY A O 1
ATOM 1345 N N . PHE A 1 172 ? -21.004 12.376 8.787 1.00 44.28 172 PHE A N 1
ATOM 1346 C CA . PHE A 1 172 ? -20.995 12.275 7.331 1.00 44.28 172 PHE A CA 1
ATOM 1347 C C . PHE A 1 172 ? -21.789 11.036 6.914 1.00 44.28 172 PHE A C 1
ATOM 1349 O O . PHE A 1 172 ? -21.480 9.909 7.297 1.00 44.28 172 PHE A O 1
ATOM 1356 N N . GLY A 1 173 ? -22.871 11.271 6.168 1.00 41.41 173 GLY A N 1
ATOM 1357 C CA . GLY A 1 173 ? -23.851 10.266 5.768 1.00 41.41 173 GLY A C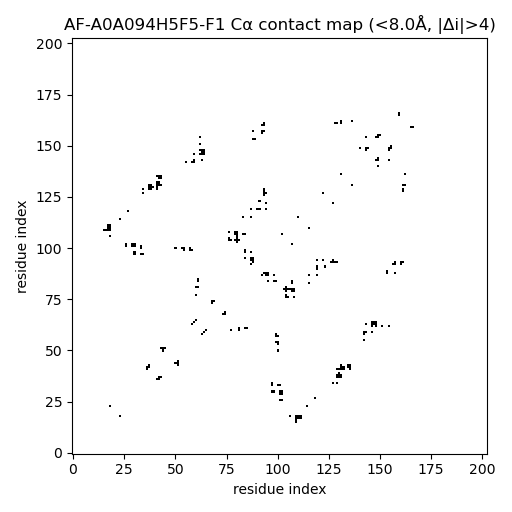A 1
ATOM 1358 C C . GLY A 1 173 ? -23.248 9.159 4.907 1.00 41.41 173 GLY A C 1
ATOM 1359 O O . GLY A 1 173 ? -23.087 9.312 3.704 1.00 41.41 173 GLY A O 1
ATOM 1360 N N . LEU A 1 174 ? -22.987 8.010 5.524 1.00 46.31 174 LEU A N 1
ATOM 1361 C CA . LEU A 1 174 ? -22.558 6.768 4.875 1.00 46.31 174 LEU A CA 1
ATOM 1362 C C . LEU A 1 174 ? -23.747 5.837 4.572 1.00 46.31 174 LEU A C 1
ATOM 1364 O O . LEU A 1 174 ? -23.648 4.622 4.699 1.00 46.31 174 LEU A O 1
ATOM 1368 N N . LYS A 1 175 ? -24.896 6.394 4.172 1.00 45.16 175 LYS A N 1
ATOM 1369 C CA . LYS A 1 175 ? -26.085 5.587 3.834 1.00 45.16 175 LYS A CA 1
ATOM 1370 C C . LYS A 1 175 ? -26.048 4.967 2.429 1.00 45.16 175 LYS A C 1
ATOM 1372 O O . LYS A 1 175 ? -26.978 4.253 2.081 1.00 45.16 175 LYS A O 1
ATOM 1377 N N . GLU A 1 176 ? -24.999 5.189 1.634 1.00 47.00 176 GLU A N 1
ATOM 1378 C CA . GLU A 1 176 ? -25.048 4.886 0.192 1.00 47.00 176 GLU A CA 1
ATOM 1379 C C . GLU A 1 176 ? -23.997 3.884 -0.327 1.00 47.00 176 GLU A C 1
ATOM 1381 O O . GLU A 1 176 ? -23.985 3.579 -1.514 1.00 47.00 176 GLU A O 1
ATOM 1386 N N . LEU A 1 177 ? -23.141 3.302 0.526 1.00 47.53 177 LEU A N 1
ATOM 1387 C CA . LEU A 1 177 ? -22.110 2.344 0.069 1.00 47.53 177 LEU A CA 1
ATOM 1388 C C . LEU A 1 177 ? -22.388 0.873 0.395 1.00 47.53 177 LEU A C 1
ATOM 1390 O O . LEU A 1 177 ? -21.724 0.002 -0.163 1.00 47.53 177 LEU A O 1
ATOM 1394 N N . THR A 1 178 ? -23.380 0.563 1.229 1.00 44.50 178 THR A N 1
ATOM 1395 C CA . THR A 1 178 ? -23.709 -0.835 1.554 1.00 44.50 178 THR A CA 1
ATOM 1396 C C . THR A 1 178 ? -24.451 -1.557 0.424 1.00 44.50 178 THR A C 1
ATOM 1398 O O . THR A 1 178 ? -24.392 -2.777 0.351 1.00 44.50 178 THR A O 1
ATOM 1401 N N . ASN A 1 179 ? -25.068 -0.835 -0.520 1.00 44.16 179 ASN A N 1
ATOM 1402 C CA . ASN A 1 179 ? -25.848 -1.445 -1.609 1.00 44.16 179 ASN A CA 1
ATOM 1403 C C . ASN A 1 179 ? -25.023 -1.916 -2.821 1.00 44.16 179 ASN A C 1
ATOM 1405 O O . ASN A 1 179 ? -25.538 -2.655 -3.662 1.00 44.16 179 ASN A O 1
ATOM 1409 N N . THR A 1 180 ? -23.759 -1.504 -2.954 1.00 42.75 180 THR A N 1
ATOM 1410 C CA . THR A 1 180 ? -22.964 -1.825 -4.156 1.00 42.75 180 THR A CA 1
ATOM 1411 C C . THR A 1 180 ? -22.165 -3.115 -3.990 1.00 42.75 180 THR A C 1
ATOM 1413 O O . THR A 1 180 ? -21.996 -3.856 -4.957 1.00 42.75 180 THR A O 1
ATOM 1416 N N . GLN A 1 181 ? -21.726 -3.440 -2.771 1.00 42.62 181 GLN A N 1
ATOM 1417 C CA . GLN A 1 181 ? -20.924 -4.641 -2.524 1.00 42.62 181 GLN A CA 1
ATOM 1418 C C . GLN A 1 181 ? -21.779 -5.926 -2.530 1.00 42.62 181 GLN A C 1
ATOM 1420 O O . GLN A 1 181 ? -21.323 -6.952 -3.030 1.00 42.62 181 GLN A O 1
ATOM 1425 N N . GLU A 1 182 ? -23.054 -5.860 -2.121 1.00 40.56 182 GLU A N 1
ATOM 1426 C CA . GLU A 1 182 ? -23.988 -6.996 -2.239 1.00 40.56 182 GLU A CA 1
ATOM 1427 C C . GLU A 1 182 ? -24.434 -7.277 -3.685 1.00 40.56 182 GLU A C 1
ATOM 1429 O O . GLU A 1 182 ? -24.655 -8.436 -4.047 1.00 40.56 182 GLU A O 1
ATOM 1434 N N . ARG A 1 183 ? -24.508 -6.257 -4.554 1.00 43.41 183 ARG A N 1
ATOM 1435 C CA . ARG A 1 183 ? -24.911 -6.438 -5.963 1.00 43.41 183 ARG A CA 1
ATOM 1436 C C . ARG A 1 183 ? -23.840 -7.106 -6.828 1.00 43.41 183 ARG A C 1
ATOM 1438 O O . ARG A 1 183 ? -24.178 -7.795 -7.786 1.00 43.41 183 ARG A O 1
ATOM 1445 N N . VAL A 1 184 ? -22.558 -6.949 -6.493 1.00 45.94 184 VAL A N 1
ATOM 1446 C CA . VAL A 1 184 ? -21.464 -7.592 -7.246 1.00 45.94 184 VAL A CA 1
ATOM 1447 C C . VAL A 1 184 ? -21.305 -9.069 -6.862 1.00 45.94 184 VAL A C 1
ATOM 1449 O O . VAL A 1 184 ? -20.993 -9.893 -7.722 1.00 45.94 184 VAL A O 1
ATOM 1452 N N . LEU A 1 185 ? -21.589 -9.435 -5.607 1.00 42.66 185 LEU A N 1
ATOM 1453 C CA . LEU A 1 185 ? -21.542 -10.830 -5.152 1.00 42.66 185 LEU A CA 1
ATOM 1454 C C . LEU A 1 185 ? -22.748 -11.655 -5.635 1.00 42.66 185 LEU A C 1
ATOM 1456 O O . LEU A 1 185 ? -22.586 -12.826 -5.972 1.00 42.66 185 LEU A O 1
ATOM 1460 N N . THR A 1 186 ? -23.934 -11.053 -5.770 1.00 42.91 186 THR A N 1
ATOM 1461 C CA . THR A 1 186 ? -25.121 -11.755 -6.300 1.00 42.91 186 THR A CA 1
ATOM 1462 C C . 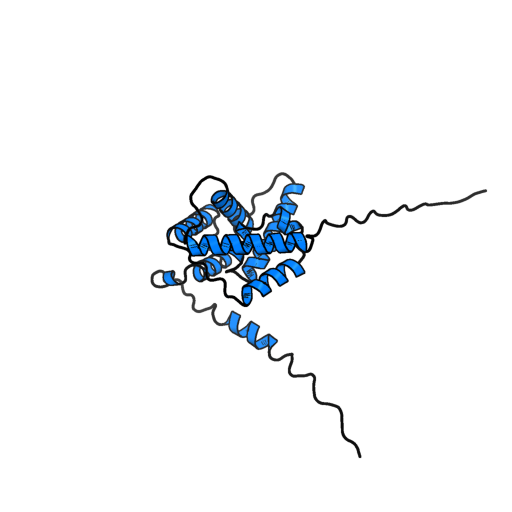THR A 1 186 ? -25.115 -11.917 -7.824 1.00 42.91 186 THR A C 1
ATOM 1464 O O . THR A 1 186 ? -25.622 -12.921 -8.322 1.00 42.91 186 THR A O 1
ATOM 1467 N N . ALA A 1 187 ? -24.469 -11.018 -8.576 1.00 40.72 187 ALA A N 1
ATOM 1468 C CA . ALA A 1 187 ? -24.365 -11.139 -10.034 1.00 40.72 187 ALA A CA 1
ATOM 1469 C C . ALA A 1 187 ? -23.437 -12.282 -10.498 1.00 40.72 187 ALA A C 1
ATOM 1471 O O . ALA A 1 187 ? -23.627 -12.821 -11.584 1.00 40.72 187 ALA A O 1
ATOM 1472 N N . ARG A 1 188 ? -22.460 -12.704 -9.680 1.00 42.16 188 ARG A N 1
ATOM 1473 C CA . ARG A 1 188 ? -21.573 -13.840 -10.009 1.00 42.16 188 ARG A CA 1
ATOM 1474 C C . ARG A 1 188 ? -22.151 -15.213 -9.658 1.00 42.16 188 ARG A C 1
ATOM 1476 O O . ARG A 1 188 ? -21.688 -16.209 -10.204 1.00 42.16 188 ARG A O 1
ATOM 1483 N N . ALA A 1 189 ? -23.166 -15.281 -8.797 1.00 42.91 189 ALA A N 1
ATOM 1484 C CA . ALA A 1 189 ? -23.777 -16.549 -8.393 1.00 42.91 189 ALA A CA 1
ATOM 1485 C C . ALA A 1 189 ? -24.852 -17.059 -9.377 1.00 42.91 189 ALA A C 1
ATOM 1487 O O . ALA A 1 189 ? -25.157 -18.250 -9.383 1.00 42.91 189 ALA A O 1
ATOM 1488 N N . GLN A 1 190 ? -25.412 -16.195 -10.234 1.00 44.50 190 GLN A N 1
ATOM 1489 C CA . GLN A 1 190 ? -26.489 -16.582 -11.160 1.00 44.50 190 GLN A CA 1
ATOM 1490 C C . GLN A 1 190 ? -26.017 -17.092 -12.530 1.00 44.50 190 GLN A C 1
ATOM 1492 O O . GLN A 1 190 ? -26.799 -17.746 -13.216 1.00 44.50 190 GLN A O 1
ATOM 1497 N N . ASP A 1 191 ? -24.750 -16.888 -12.903 1.00 41.50 191 ASP A N 1
ATOM 1498 C CA . ASP A 1 191 ? -24.243 -17.271 -14.234 1.00 41.50 191 ASP A CA 1
ATOM 1499 C C . ASP A 1 191 ? -23.592 -18.670 -14.289 1.00 41.50 191 ASP A C 1
ATOM 1501 O O . ASP A 1 191 ? -23.235 -19.157 -15.356 1.00 41.50 191 ASP A O 1
ATOM 1505 N N . CYS A 1 192 ? -23.481 -19.373 -13.153 1.00 41.12 192 CYS A N 1
ATOM 1506 C CA . CYS A 1 192 ? -22.987 -20.762 -13.107 1.00 41.12 192 CYS A CA 1
ATOM 1507 C C . CYS A 1 192 ? -24.092 -21.832 -13.028 1.00 41.12 192 CYS A C 1
ATOM 1509 O O . CYS A 1 192 ? -23.789 -23.017 -13.115 1.00 41.12 192 CYS A O 1
ATOM 1511 N N . SER A 1 193 ? -25.373 -21.459 -12.906 1.00 45.00 193 SER A N 1
ATOM 1512 C CA . SER A 1 193 ? -26.486 -22.429 -12.791 1.00 45.00 193 SER A CA 1
ATOM 1513 C C . SER A 1 193 ? -27.226 -22.712 -14.107 1.00 45.00 193 SER A C 1
ATOM 1515 O O . SER A 1 193 ? -28.273 -23.355 -14.098 1.00 45.00 193 SER A O 1
ATOM 1517 N N . LYS A 1 194 ? -26.712 -22.253 -15.256 1.00 43.78 194 LYS A N 1
ATOM 1518 C CA . LYS A 1 194 ? -27.376 -22.402 -16.565 1.00 43.78 194 LYS A CA 1
ATOM 1519 C C . LYS A 1 194 ? -26.544 -23.155 -17.606 1.00 43.78 194 LYS A C 1
ATOM 1521 O O . LYS A 1 194 ? -26.607 -22.846 -18.786 1.00 43.78 194 LYS A O 1
ATOM 1526 N N . VAL A 1 195 ? -25.788 -24.172 -17.190 1.00 46.78 195 VAL A N 1
ATOM 1527 C CA . VAL A 1 195 ? -25.171 -25.135 -18.123 1.00 46.78 195 VAL A CA 1
ATOM 1528 C C . VAL A 1 195 ? -25.249 -26.550 -17.554 1.00 46.78 195 VAL A C 1
ATOM 1530 O O . VAL A 1 195 ? -24.226 -27.181 -17.369 1.00 46.78 195 VAL A O 1
ATOM 1533 N N . GLN A 1 196 ? -26.443 -27.062 -17.249 1.00 49.00 196 GLN A N 1
ATOM 1534 C CA . GLN A 1 196 ? -26.709 -28.509 -17.205 1.00 49.00 196 GLN A CA 1
ATOM 1535 C C . GLN A 1 196 ? -28.216 -28.738 -17.322 1.00 49.00 196 GLN A C 1
ATOM 1537 O O . GLN A 1 196 ? -28.922 -28.524 -16.349 1.00 49.00 196 GLN A O 1
ATOM 1542 N N . LEU A 1 197 ? -28.701 -29.129 -18.507 1.00 48.28 197 LEU A N 1
ATOM 1543 C CA . LEU A 1 197 ? -29.860 -30.018 -18.722 1.00 48.28 197 LEU A CA 1
ATOM 1544 C C . LEU A 1 197 ? -30.222 -30.018 -20.211 1.00 48.28 197 LEU A C 1
ATOM 1546 O O . LEU A 1 197 ? -31.067 -29.255 -20.671 1.00 48.28 197 LEU A O 1
ATOM 1550 N N . SER A 1 198 ? -29.542 -30.857 -20.989 1.00 46.69 198 SER A N 1
ATOM 1551 C CA . SER A 1 198 ? -30.071 -31.385 -22.257 1.00 46.69 198 SER A CA 1
ATOM 1552 C C . SER A 1 198 ? -29.175 -32.506 -22.776 1.00 46.69 198 SER A C 1
ATOM 1554 O O . SER A 1 198 ? -28.406 -32.319 -23.705 1.00 46.69 198 SER A O 1
ATOM 1556 N N . THR A 1 199 ? -29.279 -33.692 -22.172 1.00 44.00 199 THR A N 1
ATOM 1557 C CA . THR A 1 199 ? -29.087 -34.950 -22.914 1.00 44.00 199 THR A CA 1
ATOM 1558 C C . THR A 1 199 ? -29.717 -36.109 -22.147 1.00 44.00 199 THR A C 1
ATOM 1560 O O . THR A 1 199 ? -29.612 -36.142 -20.925 1.00 44.00 199 THR A O 1
ATOM 1563 N N . THR A 1 200 ? -30.294 -37.062 -22.891 1.00 44.03 200 THR A N 1
ATOM 1564 C CA . THR A 1 200 ? -31.064 -38.270 -22.495 1.00 44.03 200 THR A CA 1
ATOM 1565 C C . THR A 1 200 ? -32.547 -37.980 -22.194 1.00 44.03 200 THR A C 1
ATOM 1567 O O . THR A 1 200 ? -32.858 -37.133 -21.370 1.00 44.03 200 THR A O 1
ATOM 1570 N N . THR A 1 201 ? -33.540 -38.562 -22.882 1.00 44.94 201 THR A N 1
ATOM 1571 C CA . THR A 1 201 ? -33.725 -39.993 -23.196 1.00 44.94 201 THR A CA 1
ATOM 1572 C C . THR A 1 201 ? -34.688 -40.215 -24.385 1.00 44.94 201 THR A C 1
ATOM 1574 O O . THR A 1 201 ? -35.567 -39.401 -24.645 1.00 44.94 201 THR A O 1
ATOM 1577 N N . SER A 1 202 ? -34.462 -41.342 -25.067 1.00 45.97 202 SER A N 1
ATOM 1578 C CA . SER A 1 202 ? -35.123 -41.964 -26.229 1.00 45.97 202 SER A CA 1
ATOM 1579 C C . SER A 1 202 ? -36.629 -42.229 -26.103 1.00 45.97 202 SER A C 1
ATOM 1581 O O . SER A 1 202 ? -37.090 -42.537 -25.006 1.00 45.97 202 SER A O 1
ATOM 1583 N N . VAL A 1 203 ? -37.319 -42.284 -27.253 1.00 52.94 203 VAL A N 1
ATOM 1584 C CA . VAL A 1 203 ? -37.907 -43.525 -27.813 1.00 52.94 203 VAL A CA 1
ATOM 1585 C C . VAL A 1 203 ? -37.647 -43.525 -29.311 1.00 52.94 203 VAL A C 1
ATOM 1587 O O . VAL A 1 203 ? -38.023 -42.528 -29.963 1.00 52.94 203 VAL A O 1
#